Protein AF-0000000068846107 (afdb_homodimer)

pLDDT: mean 97.0, std 2.86, range [81.94, 98.94]

Organism: Emiliania huxleyi (strain CCMP1516) (NCBI:txid280463)

Sequence (360 aa):
PLFWLDLEMTGLDSRRDVILEAAMLASDSQLLRTVDGPEIVIHHADPVLAGMNEWSRQQHDRSGLTERSRLSTTSLAAAEAALLAFVETHCPGDAKAVLAGACVYKDLEFVEVHMPRLRARLSHRVVDVSTVRHLAHAWYPGAARKARAALSAHAYTHRALDDVRHSIAELRYWREHCFRPLFWLDLEMTGLDSRRDVILEAAMLASDSQLLRTVDGPEIVIHHADPVLAGMNEWSRQQHDRSGLTERSRLSTTSLAAAEAALLAFVETHCPGDAKAVLAGACVYKDLEFVEVHMPRLRARLSHRVVDVSTVRHLAHAWYPGAARKARAALSAHAYTHRALDDVRHSIAELRYWREHCFR

Structure (mmCIF, N/CA/C/O backbone):
data_AF-0000000068846107-model_v1
#
loop_
_entity.id
_entity.type
_entity.pdbx_description
1 polymer 'Exonuclease domain-containing protein'
#
loop_
_atom_site.group_PDB
_atom_site.id
_atom_site.type_symbol
_atom_site.label_atom_id
_atom_site.label_alt_id
_atom_site.label_comp_id
_atom_site.label_asym_id
_atom_site.label_entity_id
_atom_site.label_seq_id
_atom_site.pdbx_PDB_ins_code
_atom_site.Cartn_x
_atom_site.Cartn_y
_atom_site.Cartn_z
_atom_site.occupancy
_atom_site.B_iso_or_equiv
_atom_site.auth_seq_id
_atom_site.auth_comp_id
_atom_site.auth_asym_id
_atom_site.auth_atom_id
_atom_site.pdbx_PDB_model_num
ATOM 1 N N . PRO A 1 1 ? 9.086 -15.148 5.484 1 95.25 1 PRO A N 1
ATOM 2 C CA . PRO A 1 1 ? 8.805 -15.219 4.047 1 95.25 1 PRO A CA 1
ATOM 3 C C . PRO A 1 1 ? 7.824 -14.148 3.584 1 95.25 1 PRO A C 1
ATOM 5 O O . PRO A 1 1 ? 7.105 -13.57 4.402 1 95.25 1 PRO A O 1
ATOM 8 N N . LEU A 1 2 ? 7.934 -13.758 2.314 1 98.56 2 LEU A N 1
ATOM 9 C CA . LEU A 1 2 ? 6.922 -12.938 1.651 1 98.56 2 LEU A CA 1
ATOM 10 C C . LEU A 1 2 ? 5.926 -13.812 0.896 1 98.56 2 LEU A C 1
ATOM 12 O O . LEU A 1 2 ? 6.309 -14.805 0.272 1 98.56 2 LEU A O 1
ATOM 16 N N . PHE A 1 3 ? 4.695 -13.484 1.023 1 98.88 3 PHE A N 1
ATOM 17 C CA . PHE A 1 3 ? 3.648 -14.148 0.26 1 98.88 3 PHE A CA 1
ATOM 18 C C . PHE A 1 3 ? 3.137 -13.258 -0.862 1 98.88 3 PHE A C 1
ATOM 20 O O . PHE A 1 3 ? 2.477 -12.25 -0.606 1 98.88 3 PHE A O 1
ATOM 27 N N . TRP A 1 4 ? 3.492 -13.617 -2.113 1 98.94 4 TRP A N 1
ATOM 28 C CA . TRP A 1 4 ? 3.164 -12.836 -3.301 1 98.94 4 TRP A CA 1
ATOM 29 C C . TRP A 1 4 ? 1.77 -13.188 -3.814 1 98.94 4 TRP A C 1
ATOM 31 O O . TRP A 1 4 ? 1.466 -14.359 -4.055 1 98.94 4 TRP A O 1
ATOM 41 N N . LEU A 1 5 ? 0.924 -12.156 -3.912 1 98.88 5 LEU A N 1
ATOM 42 C CA . LEU A 1 5 ? -0.46 -12.383 -4.312 1 98.88 5 LEU A CA 1
ATOM 43 C C . LEU A 1 5 ? -0.847 -11.477 -5.473 1 98.88 5 LEU A C 1
ATOM 45 O O . LEU A 1 5 ? -0.463 -10.305 -5.5 1 98.88 5 LEU A O 1
ATOM 49 N N . ASP A 1 6 ? -1.541 -11.938 -6.402 1 98.81 6 ASP A N 1
ATOM 50 C CA . ASP A 1 6 ? -2.262 -11.172 -7.41 1 98.81 6 ASP A CA 1
ATOM 51 C C . ASP A 1 6 ? -3.68 -11.703 -7.602 1 98.81 6 ASP A C 1
ATOM 53 O O . ASP A 1 6 ? -3.891 -12.922 -7.637 1 98.81 6 ASP A O 1
ATOM 57 N N . LEU A 1 7 ? -4.617 -10.828 -7.652 1 98.81 7 LEU A N 1
ATOM 58 C CA . LEU A 1 7 ? -6.008 -11.148 -7.953 1 98.81 7 LEU A CA 1
ATOM 59 C C . LEU A 1 7 ? -6.457 -10.469 -9.242 1 98.81 7 LEU A C 1
ATOM 61 O O . LEU A 1 7 ? -6.059 -9.336 -9.523 1 98.81 7 LEU A O 1
ATOM 65 N N . GLU A 1 8 ? -7.188 -11.133 -10.008 1 98.56 8 GLU A N 1
ATOM 66 C CA . GLU A 1 8 ? -7.988 -10.531 -11.07 1 98.56 8 GLU A CA 1
ATOM 67 C C . GLU A 1 8 ? -9.461 -10.438 -10.664 1 98.56 8 GLU A C 1
ATOM 69 O O . GLU A 1 8 ? -10.008 -11.375 -10.094 1 98.56 8 GLU A O 1
ATOM 74 N N . MET A 1 9 ? -10.125 -9.344 -10.961 1 98.38 9 MET A N 1
ATOM 75 C CA . MET A 1 9 ? -11.477 -9.078 -10.477 1 98.38 9 MET A CA 1
ATOM 76 C C . MET A 1 9 ? -12.375 -8.602 -11.609 1 98.38 9 MET A C 1
ATOM 78 O O . MET A 1 9 ? -11.898 -8.305 -12.703 1 98.38 9 MET A O 1
ATOM 82 N N . THR A 1 10 ? -13.664 -8.531 -11.359 1 98.25 10 THR A N 1
ATOM 83 C CA . THR A 1 10 ? -14.633 -8.047 -12.336 1 98.25 10 THR A CA 1
ATOM 84 C C . THR A 1 10 ? -14.648 -6.52 -12.367 1 98.25 10 THR A C 1
ATOM 86 O O . THR A 1 10 ? -15.305 -5.918 -13.219 1 98.25 10 THR A O 1
ATOM 89 N N . GLY A 1 11 ? -13.977 -5.883 -11.484 1 96.5 11 GLY A N 1
ATOM 90 C CA . GLY A 1 11 ? -13.844 -4.449 -11.273 1 96.5 11 GLY A CA 1
ATOM 91 C C . GLY A 1 11 ? -13.016 -4.102 -10.047 1 96.5 11 GLY A C 1
ATOM 92 O O . GLY A 1 11 ? -12.398 -4.977 -9.438 1 96.5 11 GLY A O 1
ATOM 93 N N . LEU A 1 12 ? -13.062 -2.896 -9.586 1 93.88 12 LEU A N 1
ATOM 94 C CA . LEU A 1 12 ? -12.125 -2.467 -8.555 1 93.88 12 LEU A CA 1
ATOM 95 C C . LEU A 1 12 ? -12.859 -2.148 -7.258 1 93.88 12 LEU A C 1
ATOM 97 O O . LEU A 1 12 ? -12.227 -1.818 -6.25 1 93.88 12 LEU A O 1
ATOM 101 N N . ASP A 1 13 ? -14.156 -2.25 -7.254 1 93.62 13 ASP A N 1
ATOM 102 C CA . ASP A 1 13 ? -14.938 -2.045 -6.039 1 93.62 13 ASP A CA 1
ATOM 103 C C . ASP A 1 13 ? -15.141 -3.357 -5.285 1 93.62 13 ASP A C 1
ATOM 105 O O . ASP A 1 13 ? -15.969 -4.18 -5.668 1 93.62 13 ASP A O 1
ATOM 109 N N . SER A 1 14 ? -14.461 -3.488 -4.102 1 94.69 14 SER A N 1
ATOM 110 C CA . SER A 1 14 ? -14.414 -4.766 -3.395 1 94.69 14 SER A CA 1
ATOM 111 C C . SER A 1 14 ? -15.773 -5.113 -2.787 1 94.69 14 SER A C 1
ATOM 113 O O . SER A 1 14 ? -16 -6.254 -2.383 1 94.69 14 SER A O 1
ATOM 115 N N . ARG A 1 15 ? -16.703 -4.18 -2.742 1 92.19 15 ARG A N 1
ATOM 116 C CA . ARG A 1 15 ? -18.016 -4.461 -2.162 1 92.19 15 ARG A CA 1
ATOM 117 C C . ARG A 1 15 ? -19.016 -4.848 -3.242 1 92.19 15 ARG A C 1
ATOM 119 O O . ARG A 1 15 ? -20.094 -5.375 -2.939 1 92.19 15 ARG A O 1
ATOM 126 N N . ARG A 1 16 ? -18.672 -4.605 -4.5 1 94.31 16 ARG A N 1
ATOM 127 C CA . ARG A 1 16 ? -19.578 -4.887 -5.609 1 94.31 16 ARG A CA 1
ATOM 128 C C . ARG A 1 16 ? -18.984 -5.93 -6.551 1 94.31 16 ARG A C 1
ATOM 130 O O . ARG A 1 16 ? -19.703 -6.781 -7.078 1 94.31 16 ARG A O 1
ATOM 137 N N . ASP A 1 17 ? -17.703 -5.84 -6.742 1 97.81 17 ASP A N 1
ATOM 138 C CA . ASP A 1 17 ? -17.016 -6.711 -7.691 1 97.81 17 ASP A CA 1
ATOM 139 C C . ASP A 1 17 ? -16.484 -7.969 -7.004 1 97.81 17 ASP A C 1
ATOM 141 O O . ASP A 1 17 ? -16.422 -8.031 -5.773 1 97.81 17 ASP A O 1
ATOM 145 N N . VAL A 1 18 ? -16.188 -8.93 -7.848 1 98.31 18 VAL A N 1
ATOM 146 C CA . VAL A 1 18 ? -15.82 -10.234 -7.293 1 98.31 18 VAL A CA 1
ATOM 147 C C . VAL A 1 18 ? -14.461 -10.656 -7.832 1 98.31 18 VAL A C 1
ATOM 149 O O . VAL A 1 18 ? -13.984 -10.117 -8.836 1 98.31 18 VAL A O 1
ATOM 152 N N . ILE A 1 19 ? -13.797 -11.602 -7.07 1 98.75 19 ILE A N 1
ATOM 153 C CA . ILE A 1 19 ? -12.5 -12.156 -7.457 1 98.75 19 ILE A CA 1
ATOM 154 C C . ILE A 1 19 ? -12.703 -13.242 -8.508 1 98.75 19 ILE A C 1
ATOM 156 O O . ILE A 1 19 ? -13.492 -14.172 -8.305 1 98.75 19 ILE A O 1
ATOM 160 N N . LEU A 1 20 ? -12 -13.164 -9.648 1 98.81 20 LEU A N 1
ATOM 161 C CA . LEU A 1 20 ? -12.078 -14.148 -10.727 1 98.81 20 LEU A CA 1
ATOM 162 C C . LEU A 1 20 ? -10.93 -15.141 -10.641 1 98.81 20 LEU A C 1
ATOM 164 O O . LEU A 1 20 ? -11.086 -16.312 -11 1 98.81 20 LEU A O 1
ATOM 168 N N . GLU A 1 21 ? -9.797 -14.68 -10.266 1 98.88 21 GLU A N 1
ATOM 169 C CA . GLU A 1 21 ? -8.562 -15.461 -10.289 1 98.88 21 GLU A CA 1
ATOM 170 C C . GLU A 1 21 ? -7.625 -15.047 -9.156 1 98.88 21 GLU A C 1
ATOM 172 O O . GLU A 1 21 ? -7.562 -13.867 -8.797 1 98.88 21 GLU A O 1
ATOM 177 N N . ALA A 1 22 ? -6.949 -16 -8.57 1 98.88 22 ALA A N 1
ATOM 178 C CA . ALA A 1 22 ? -5.945 -15.758 -7.535 1 98.88 22 ALA A CA 1
ATOM 179 C C . ALA A 1 22 ? -4.703 -16.609 -7.762 1 98.88 22 ALA A C 1
ATOM 181 O O . ALA A 1 22 ? -4.805 -17.781 -8.156 1 98.88 22 ALA A O 1
ATOM 182 N N . ALA A 1 23 ? -3.604 -16.047 -7.609 1 98.88 23 ALA A N 1
ATOM 183 C CA . ALA A 1 23 ? -2.344 -16.797 -7.598 1 98.88 23 ALA A CA 1
ATOM 184 C C . ALA A 1 23 ? -1.455 -16.344 -6.441 1 98.88 23 ALA A C 1
ATOM 186 O O . ALA A 1 23 ? -1.399 -15.148 -6.117 1 98.88 23 ALA A O 1
ATOM 187 N N . MET A 1 24 ? -0.772 -17.281 -5.84 1 98.81 24 MET A N 1
ATOM 188 C CA . MET A 1 24 ? 0.117 -16.984 -4.727 1 98.81 24 MET A CA 1
ATOM 189 C C . MET A 1 24 ? 1.41 -17.781 -4.82 1 98.81 24 MET A C 1
ATOM 191 O O . MET A 1 24 ? 1.387 -18.953 -5.176 1 98.81 24 MET A O 1
ATOM 195 N N . LEU A 1 25 ? 2.496 -17.172 -4.582 1 98.69 25 LEU A N 1
ATOM 196 C CA . LEU A 1 25 ? 3.809 -17.766 -4.348 1 98.69 25 LEU A CA 1
ATOM 197 C C . LEU A 1 25 ? 4.406 -17.266 -3.039 1 98.69 25 LEU A C 1
ATOM 199 O O . LEU A 1 25 ? 3.934 -16.266 -2.477 1 98.69 25 LEU A O 1
ATOM 203 N N . ALA A 1 26 ? 5.324 -18 -2.508 1 98.69 26 ALA A N 1
ATOM 204 C CA . ALA A 1 26 ? 6.098 -17.516 -1.371 1 98.69 26 ALA A CA 1
ATOM 205 C C . ALA A 1 26 ? 7.578 -17.391 -1.728 1 98.69 26 ALA A C 1
ATOM 207 O O . ALA A 1 26 ? 8.07 -18.094 -2.605 1 98.69 26 ALA A O 1
ATOM 208 N N . SER A 1 27 ? 8.227 -16.453 -1.176 1 98.62 27 SER A N 1
ATOM 209 C CA . SER A 1 27 ? 9.672 -16.328 -1.298 1 98.62 27 SER A CA 1
ATOM 210 C C . SER A 1 27 ? 10.32 -16.062 0.055 1 98.62 27 SER A C 1
ATOM 212 O O . SER A 1 27 ? 9.648 -15.656 1.003 1 98.62 27 SER A O 1
ATOM 214 N N . ASP A 1 28 ? 11.617 -16.375 0.104 1 97.75 28 ASP A N 1
ATOM 215 C CA . ASP A 1 28 ? 12.352 -15.867 1.258 1 97.75 28 ASP A CA 1
ATOM 216 C C . ASP A 1 28 ? 12.547 -14.359 1.151 1 97.75 28 ASP A C 1
ATOM 218 O O . ASP A 1 28 ? 12.266 -13.758 0.111 1 97.75 28 ASP A O 1
ATOM 222 N N . SER A 1 29 ? 13.023 -13.742 2.215 1 95.75 29 SER A N 1
ATOM 223 C CA . SER A 1 29 ? 13.133 -12.289 2.279 1 95.75 29 SER A CA 1
ATOM 224 C C . SER A 1 29 ? 14.227 -11.766 1.351 1 95.75 29 SER A C 1
ATOM 226 O O . SER A 1 29 ? 14.234 -10.586 0.995 1 95.75 29 SER A O 1
ATOM 228 N N . GLN A 1 30 ? 15.117 -12.688 0.939 1 96.69 30 GLN A N 1
ATOM 229 C CA . GLN A 1 30 ? 16.219 -12.297 0.057 1 96.69 30 GLN A CA 1
ATOM 230 C C . GLN A 1 30 ? 15.828 -12.484 -1.409 1 96.69 30 GLN A C 1
ATOM 232 O O . GLN A 1 30 ? 16.594 -12.109 -2.307 1 96.69 30 GLN A O 1
ATOM 237 N N . LEU A 1 31 ? 14.688 -13.039 -1.687 1 98.06 31 LEU A N 1
ATOM 238 C CA . LEU A 1 31 ? 14.133 -13.266 -3.016 1 98.06 31 LEU A CA 1
ATOM 239 C C . LEU A 1 31 ? 14.961 -14.281 -3.791 1 98.06 31 LEU A C 1
ATOM 241 O O . LEU A 1 31 ? 15.008 -14.242 -5.023 1 98.06 31 LEU A O 1
ATOM 245 N N . LEU A 1 32 ? 15.617 -15.133 -3.115 1 96.88 32 LEU A N 1
ATOM 246 C CA . LEU A 1 32 ? 16.516 -16.094 -3.762 1 96.88 32 LEU A CA 1
ATOM 247 C C . LEU A 1 32 ? 15.781 -17.391 -4.062 1 96.88 32 LEU A C 1
ATOM 249 O O . LEU A 1 32 ? 16.109 -18.078 -5.035 1 96.88 32 LEU A O 1
ATOM 253 N N . ARG A 1 33 ? 14.891 -17.75 -3.207 1 97.56 33 ARG A N 1
ATOM 254 C CA . ARG A 1 33 ? 14.109 -18.969 -3.365 1 97.56 33 ARG A CA 1
ATOM 255 C C . ARG A 1 33 ? 12.617 -18.672 -3.398 1 97.56 33 ARG A C 1
ATOM 257 O O . ARG A 1 33 ? 12.133 -17.812 -2.646 1 97.56 33 ARG A O 1
ATOM 264 N N . THR A 1 34 ? 11.938 -19.359 -4.258 1 98.12 34 THR A N 1
ATOM 265 C CA . THR A 1 34 ? 10.492 -19.234 -4.332 1 98.12 34 THR A CA 1
ATOM 266 C C . THR A 1 34 ? 9.828 -20.609 -4.219 1 98.12 34 THR A C 1
ATOM 268 O O . THR A 1 34 ? 10.453 -21.625 -4.516 1 98.12 34 THR A O 1
ATOM 271 N N . VAL A 1 35 ? 8.695 -20.609 -3.684 1 98.31 35 VAL A N 1
ATOM 272 C CA . VAL A 1 35 ? 7.84 -21.797 -3.639 1 98.31 35 VAL A CA 1
ATOM 273 C C . VAL A 1 35 ? 6.52 -21.5 -4.352 1 98.31 35 VAL A C 1
ATOM 275 O O . VAL A 1 35 ? 5.844 -20.516 -4.039 1 98.31 35 VAL A O 1
ATOM 278 N N . ASP A 1 36 ? 6.219 -22.359 -5.316 1 98 36 ASP A N 1
ATOM 279 C CA . ASP A 1 36 ? 4.961 -22.188 -6.039 1 98 36 ASP A CA 1
ATOM 280 C C . ASP A 1 36 ? 3.768 -22.516 -5.145 1 98 36 ASP A C 1
ATOM 282 O O . ASP A 1 36 ? 3.82 -23.453 -4.34 1 98 36 ASP A O 1
ATOM 286 N N . GLY A 1 37 ? 2.803 -21.703 -5.238 1 98.38 37 GLY A N 1
ATOM 287 C CA . GLY A 1 37 ? 1.547 -21.922 -4.539 1 98.38 37 GLY A CA 1
ATOM 288 C C . GLY A 1 37 ? 0.365 -22.094 -5.477 1 98.38 37 GLY A C 1
ATOM 289 O O . GLY A 1 37 ? 0.528 -22.516 -6.621 1 98.38 37 GLY A O 1
ATOM 290 N N . PRO A 1 38 ? -0.826 -21.859 -4.969 1 98.69 38 PRO A N 1
ATOM 291 C CA . PRO A 1 38 ? -2.027 -22.109 -5.766 1 98.69 38 PRO A CA 1
ATOM 292 C C . PRO A 1 38 ? -2.205 -21.109 -6.898 1 98.69 38 PRO A C 1
ATOM 294 O O . PRO A 1 38 ? -1.885 -19.922 -6.738 1 98.69 38 PRO A O 1
ATOM 297 N N . GLU A 1 39 ? -2.627 -21.516 -7.992 1 98.5 39 GLU A N 1
ATOM 298 C CA . GLU A 1 39 ? -3.217 -20.766 -9.102 1 98.5 39 GLU A CA 1
ATOM 299 C C . GLU A 1 39 ? -4.672 -21.172 -9.32 1 98.5 39 GLU A C 1
ATOM 301 O O . GLU A 1 39 ? -4.953 -22.297 -9.727 1 98.5 39 GLU A O 1
ATOM 306 N N . ILE A 1 40 ? -5.566 -20.25 -9.07 1 98.81 40 ILE A N 1
ATOM 307 C CA . ILE A 1 40 ? -6.965 -20.656 -8.945 1 98.81 40 ILE A CA 1
ATOM 308 C C . ILE A 1 40 ? -7.84 -19.75 -9.812 1 98.81 40 ILE A C 1
ATOM 310 O O . ILE A 1 40 ? -7.715 -18.516 -9.758 1 98.81 40 ILE A O 1
ATOM 314 N N . VAL A 1 41 ? -8.656 -20.297 -10.602 1 98.81 41 VAL A N 1
ATOM 315 C CA . VAL A 1 41 ? -9.734 -19.578 -11.266 1 98.81 41 VAL A CA 1
ATOM 316 C C . VAL A 1 41 ? -11.062 -19.906 -10.586 1 98.81 41 VAL A C 1
ATOM 318 O O . VAL A 1 41 ? -11.414 -21.078 -10.422 1 98.81 41 VAL A O 1
ATOM 321 N N . ILE A 1 42 ? -11.766 -18.938 -10.172 1 98.88 42 ILE A N 1
ATOM 322 C CA . ILE A 1 42 ? -12.992 -19.094 -9.406 1 98.88 42 ILE A CA 1
ATOM 323 C C . ILE A 1 42 ? -14.195 -19.078 -10.344 1 98.88 42 ILE A C 1
ATOM 325 O O . ILE A 1 42 ? -14.25 -18.281 -11.273 1 98.88 42 ILE A O 1
ATOM 329 N N . HIS A 1 43 ? -15.172 -19.906 -10.094 1 98.81 43 HIS A N 1
ATOM 330 C CA . HIS A 1 43 ? -16.391 -19.984 -10.898 1 98.81 43 HIS A CA 1
ATOM 331 C C . HIS A 1 43 ? -17.312 -18.812 -10.602 1 98.81 43 HIS A C 1
ATOM 333 O O . HIS A 1 43 ? -17.547 -18.484 -9.438 1 98.81 43 HIS A O 1
ATOM 339 N N . HIS A 1 44 ? -17.859 -18.234 -11.648 1 98.56 44 HIS A N 1
ATOM 340 C CA . HIS A 1 44 ? -18.969 -17.281 -11.539 1 98.56 44 HIS A CA 1
ATOM 341 C C . HIS A 1 44 ? -19.984 -17.5 -12.648 1 98.56 44 HIS A C 1
ATOM 343 O O . HIS A 1 44 ? -19.625 -17.797 -13.789 1 98.56 44 HIS A O 1
ATOM 349 N N . ALA A 1 45 ? -21.25 -17.344 -12.352 1 97.88 45 ALA A N 1
ATOM 350 C CA . ALA A 1 45 ? -22.344 -17.5 -13.312 1 97.88 45 ALA A CA 1
ATOM 351 C C . ALA A 1 45 ? -22.359 -16.344 -14.312 1 97.88 45 ALA A C 1
ATOM 353 O O . ALA A 1 45 ? -21.766 -15.289 -14.055 1 97.88 45 ALA A O 1
ATOM 354 N N . ASP A 1 46 ? -23.062 -16.469 -15.344 1 97.06 46 ASP A N 1
ATOM 355 C CA . ASP A 1 46 ? -23.078 -15.539 -16.469 1 97.06 46 ASP A CA 1
ATOM 356 C C . ASP A 1 46 ? -23.531 -14.148 -16.031 1 97.06 46 ASP A C 1
ATOM 358 O O . ASP A 1 46 ? -22.969 -13.141 -16.484 1 97.06 46 ASP A O 1
ATOM 362 N N . PRO A 1 47 ? -24.5 -14.039 -15.172 1 97.25 47 PRO A N 1
ATOM 363 C CA . PRO A 1 47 ? -24.922 -12.688 -14.781 1 97.25 47 PRO A CA 1
ATOM 364 C C . PRO A 1 47 ? -23.812 -11.898 -14.094 1 97.25 47 PRO A C 1
ATOM 366 O O . PRO A 1 47 ? -23.703 -10.688 -14.281 1 97.25 47 PRO A O 1
ATOM 369 N N . VAL A 1 48 ? -22.984 -12.594 -13.328 1 97.19 48 VAL A N 1
ATOM 370 C CA . VAL A 1 48 ? -21.859 -11.953 -12.672 1 97.19 48 VAL A CA 1
ATOM 371 C C . VAL A 1 48 ? -20.812 -11.539 -13.703 1 97.19 48 VAL A C 1
ATOM 373 O O . VAL A 1 48 ? -20.344 -10.406 -13.695 1 97.19 48 VAL A O 1
ATOM 376 N N . LEU A 1 49 ? -20.531 -12.414 -14.641 1 97.81 49 LEU A N 1
ATOM 377 C CA . LEU A 1 49 ? -19.516 -12.188 -15.656 1 97.81 49 LEU A CA 1
ATOM 378 C C . LEU A 1 49 ? -19.938 -11.078 -16.609 1 97.81 49 LEU A C 1
ATOM 380 O O . LEU A 1 49 ? -19.109 -10.297 -17.078 1 97.81 49 LEU A O 1
ATOM 384 N N . ALA A 1 50 ? -21.203 -10.953 -16.828 1 95.62 50 ALA A N 1
ATOM 385 C CA . ALA A 1 50 ? -21.734 -9.93 -17.719 1 95.62 50 ALA A CA 1
ATOM 386 C C . ALA A 1 50 ? -21.703 -8.555 -17.062 1 95.62 50 ALA A C 1
ATOM 388 O O . ALA A 1 50 ? -21.797 -7.531 -17.75 1 95.62 50 ALA A O 1
ATOM 389 N N . GLY A 1 51 ? -21.578 -8.555 -15.734 1 95.38 51 GLY A N 1
ATOM 390 C CA . GLY A 1 51 ? -21.625 -7.309 -14.984 1 95.38 51 GLY A CA 1
ATOM 391 C C . GLY A 1 51 ? -20.25 -6.664 -14.828 1 95.38 51 GLY A C 1
ATOM 392 O O . GLY A 1 51 ? -20.125 -5.645 -14.156 1 95.38 51 GLY A O 1
ATOM 393 N N . MET A 1 52 ? -19.25 -7.176 -15.453 1 95.69 52 MET A N 1
ATOM 394 C CA . MET A 1 52 ? -17.906 -6.613 -15.375 1 95.69 52 MET A CA 1
ATOM 395 C C . MET A 1 52 ? -17.875 -5.207 -15.969 1 95.69 52 MET A C 1
ATOM 397 O O . MET A 1 52 ? -18.578 -4.914 -16.922 1 95.69 52 MET A O 1
ATOM 401 N N . ASN A 1 53 ? -17.016 -4.402 -15.336 1 95.69 53 ASN A N 1
ATOM 402 C CA . ASN A 1 53 ? -16.797 -3.119 -15.992 1 95.69 53 ASN A CA 1
ATOM 403 C C . ASN A 1 53 ? -16.094 -3.289 -17.328 1 95.69 53 ASN A C 1
ATOM 405 O O . ASN A 1 53 ? -15.586 -4.367 -17.641 1 95.69 53 ASN A O 1
ATOM 409 N N . GLU A 1 54 ? -16.016 -2.297 -18.141 1 95.06 54 GLU A N 1
ATOM 410 C CA . GLU A 1 54 ? -15.578 -2.385 -19.531 1 95.06 54 GLU A CA 1
ATOM 411 C C . GLU A 1 54 ? -14.102 -2.773 -19.609 1 95.06 54 GLU A C 1
ATOM 413 O O . GLU A 1 54 ? -13.727 -3.631 -20.422 1 95.06 54 GLU A O 1
ATOM 418 N N . TRP A 1 55 ? -13.32 -2.186 -18.812 1 93.75 55 TRP A N 1
ATOM 419 C CA . TRP A 1 55 ? -11.891 -2.467 -18.844 1 93.75 55 TRP A CA 1
ATOM 420 C C . TRP A 1 55 ? -11.617 -3.932 -18.516 1 93.75 55 TRP A C 1
ATOM 422 O O . TRP A 1 55 ? -10.898 -4.613 -19.25 1 93.75 55 TRP A O 1
ATOM 432 N N . SER A 1 56 ? -12.258 -4.387 -17.422 1 95.56 56 SER A N 1
ATOM 433 C CA . SER A 1 56 ? -12.07 -5.777 -17.016 1 95.56 56 SER A CA 1
ATOM 434 C C . SER A 1 56 ? -12.578 -6.742 -18.078 1 95.56 56 SER A C 1
ATOM 436 O O . SER A 1 56 ? -11.945 -7.762 -18.359 1 95.56 56 SER A O 1
ATOM 438 N N . ARG A 1 57 ? -13.68 -6.445 -18.688 1 95.88 57 ARG A N 1
ATOM 439 C CA . ARG A 1 57 ? -14.258 -7.297 -19.719 1 95.88 57 ARG A CA 1
ATOM 440 C C . ARG A 1 57 ? -13.305 -7.465 -20.906 1 95.88 57 ARG A C 1
ATOM 442 O O . ARG A 1 57 ? -13.055 -8.586 -21.359 1 95.88 57 ARG A O 1
ATOM 449 N N . GLN A 1 58 ? -12.75 -6.387 -21.297 1 95.62 58 GLN A N 1
ATOM 450 C CA . GLN A 1 58 ? -11.82 -6.43 -22.422 1 95.62 58 GLN A CA 1
ATOM 451 C C . GLN A 1 58 ? -10.57 -7.238 -22.078 1 95.62 58 GLN A C 1
ATOM 453 O O . GLN A 1 58 ? -10.141 -8.086 -22.859 1 95.62 58 GLN A O 1
ATOM 458 N N . GLN A 1 59 ? -10.062 -6.98 -20.906 1 94.62 59 GLN A N 1
ATOM 459 C CA . GLN A 1 59 ? -8.836 -7.656 -20.469 1 94.62 59 GLN A CA 1
ATOM 460 C C . GLN A 1 59 ? -9.07 -9.156 -20.297 1 94.62 59 GLN A C 1
ATOM 462 O O . GLN A 1 59 ? -8.266 -9.969 -20.766 1 94.62 59 GLN A O 1
ATOM 467 N N . HIS A 1 60 ? -10.188 -9.531 -19.656 1 96.69 60 HIS A N 1
ATOM 468 C CA . HIS A 1 60 ? -10.422 -10.93 -19.312 1 96.69 60 HIS A CA 1
ATOM 469 C C . HIS A 1 60 ? -10.922 -11.719 -20.516 1 96.69 60 HIS A C 1
ATOM 471 O O . HIS A 1 60 ? -10.68 -12.93 -20.609 1 96.69 60 HIS A O 1
ATOM 477 N N . ASP A 1 61 ? -11.562 -11.039 -21.453 1 95.06 61 ASP A N 1
ATOM 478 C CA . ASP A 1 61 ? -11.891 -11.695 -22.703 1 95.06 61 ASP A CA 1
ATOM 479 C C . ASP A 1 61 ? -10.633 -12.008 -23.516 1 95.06 61 ASP A C 1
ATOM 481 O O . ASP A 1 61 ? -10.484 -13.117 -24.031 1 95.06 61 ASP A O 1
ATOM 485 N N . ARG A 1 62 ? -9.789 -11.07 -23.562 1 94.69 62 ARG A N 1
ATOM 486 C CA . ARG A 1 62 ? -8.539 -11.227 -24.312 1 94.69 62 ARG A CA 1
ATOM 487 C C . ARG A 1 62 ? -7.68 -12.336 -23.719 1 94.69 62 ARG A C 1
ATOM 489 O O . ARG A 1 62 ? -7.09 -13.125 -24.453 1 94.69 62 ARG A O 1
ATOM 496 N N . SER A 1 63 ? -7.598 -12.469 -22.406 1 94.69 63 SER A N 1
ATOM 497 C CA . SER A 1 63 ? -6.742 -13.438 -21.734 1 94.69 63 SER A CA 1
ATOM 498 C C . SER A 1 63 ? -7.414 -14.805 -21.656 1 94.69 63 SER A C 1
ATOM 500 O O . SER A 1 63 ? -6.766 -15.805 -21.344 1 94.69 63 SER A O 1
ATOM 502 N N . GLY A 1 64 ? -8.781 -14.82 -21.938 1 97.12 64 GLY A N 1
ATOM 503 C CA . GLY A 1 64 ? -9.547 -16.047 -21.828 1 97.12 64 GLY A CA 1
ATOM 504 C C . GLY A 1 64 ? -10.031 -16.328 -20.422 1 97.12 64 GLY A C 1
ATOM 505 O O . GLY A 1 64 ? -10.633 -17.375 -20.156 1 97.12 64 GLY A O 1
ATOM 506 N N . LEU A 1 65 ? -9.828 -15.406 -19.516 1 98.06 65 LEU A N 1
ATOM 507 C CA . LEU A 1 65 ? -10.156 -15.609 -18.109 1 98.06 65 LEU A CA 1
ATOM 508 C C . LEU A 1 65 ? -11.672 -15.688 -17.906 1 98.06 65 LEU A C 1
ATOM 510 O O . LEU A 1 65 ? -12.156 -16.438 -17.062 1 98.06 65 LEU A O 1
ATOM 514 N N . THR A 1 66 ? -12.461 -14.906 -18.703 1 98 66 THR A N 1
ATOM 515 C CA . THR A 1 66 ? -13.914 -14.938 -18.594 1 98 66 THR A CA 1
ATOM 516 C C . THR A 1 66 ? -14.445 -16.359 -18.844 1 98 66 THR A C 1
ATOM 518 O O . THR A 1 66 ? -15.211 -16.875 -18.031 1 98 66 THR A O 1
ATOM 521 N N . GLU A 1 67 ? -13.977 -16.984 -19.906 1 98.25 67 GLU A N 1
ATOM 522 C CA . GLU A 1 67 ? -14.422 -18.328 -20.219 1 98.25 67 GLU A CA 1
ATOM 523 C C . GLU A 1 67 ? -13.922 -19.344 -19.188 1 98.25 67 GLU A C 1
ATOM 525 O O . GLU A 1 67 ? -14.641 -20.266 -18.812 1 98.25 67 GLU A O 1
ATOM 530 N N . ARG A 1 68 ? -12.68 -19.141 -18.719 1 98.44 68 ARG A N 1
ATOM 531 C CA . ARG A 1 68 ? -12.133 -20.031 -17.703 1 98.44 68 ARG A CA 1
ATOM 532 C C . ARG A 1 68 ? -12.961 -19.969 -16.422 1 98.44 68 ARG A C 1
ATOM 534 O O . ARG A 1 68 ? -13.18 -21 -15.766 1 98.44 68 ARG A O 1
ATOM 541 N N . SER A 1 69 ? -13.367 -18.766 -16.047 1 98.56 69 SER A N 1
ATOM 542 C CA . SER A 1 69 ? -14.188 -18.609 -14.859 1 98.56 69 SER A CA 1
ATOM 543 C C . SER A 1 69 ? -15.547 -19.266 -15.031 1 98.56 69 SER A C 1
ATOM 545 O O . SER A 1 69 ? -16.062 -19.922 -14.117 1 98.56 69 SER A O 1
ATOM 547 N N . ARG A 1 70 ? -16.125 -19.125 -16.25 1 98.12 70 ARG A N 1
ATOM 548 C CA . ARG A 1 70 ? -17.406 -19.75 -16.562 1 98.12 70 ARG A CA 1
ATOM 549 C C . ARG A 1 70 ? -17.344 -21.266 -16.422 1 98.12 70 ARG A C 1
ATOM 551 O O . ARG A 1 70 ? -18.25 -21.875 -15.875 1 98.12 70 ARG A O 1
ATOM 558 N N . LEU A 1 71 ? -16.25 -21.812 -16.766 1 98.38 71 LEU A N 1
ATOM 559 C CA . LEU A 1 71 ? -16.125 -23.266 -16.844 1 98.38 71 LEU A CA 1
ATOM 560 C C . LEU A 1 71 ? -15.555 -23.844 -15.547 1 98.38 71 LEU A C 1
ATOM 562 O O . LEU A 1 71 ? -15.625 -25.047 -15.32 1 98.38 71 LEU A O 1
ATOM 566 N N . SER A 1 72 ? -14.977 -23 -14.711 1 98.75 72 SER A N 1
ATOM 567 C CA . SER A 1 72 ? -14.375 -23.453 -13.469 1 98.75 72 SER A CA 1
ATOM 568 C C . SER A 1 72 ? -15.414 -24.125 -12.57 1 98.75 72 SER A C 1
ATOM 570 O O . SER A 1 72 ? -16.609 -23.875 -12.703 1 98.75 72 SER A O 1
ATOM 572 N N . THR A 1 73 ? -14.945 -25 -11.688 1 98.56 73 THR A N 1
ATOM 573 C CA . THR A 1 73 ? -15.805 -25.625 -10.695 1 98.56 73 THR A CA 1
ATOM 574 C C . THR A 1 73 ? -15.383 -25.219 -9.281 1 98.56 73 THR A C 1
ATOM 576 O O . THR A 1 73 ? -15.898 -25.766 -8.297 1 98.56 73 THR A O 1
ATOM 579 N N . THR A 1 74 ? -14.453 -24.328 -9.141 1 98.81 74 THR A N 1
ATOM 580 C CA . THR A 1 74 ? -13.906 -23.906 -7.855 1 98.81 74 THR A CA 1
ATOM 581 C C . THR A 1 74 ? -14.711 -22.75 -7.27 1 98.81 74 THR A C 1
ATOM 583 O O . THR A 1 74 ? -14.922 -21.75 -7.941 1 98.81 74 THR A O 1
ATOM 586 N N . SER A 1 75 ? -15.188 -22.938 -6.031 1 98.81 75 SER A N 1
ATOM 587 C CA . SER A 1 75 ? -15.906 -21.875 -5.336 1 98.81 75 SER A CA 1
ATOM 588 C C . SER A 1 75 ? -14.953 -20.891 -4.668 1 98.81 75 SER A C 1
ATOM 590 O O . SER A 1 75 ? -13.766 -21.188 -4.5 1 98.81 75 SER A O 1
ATOM 592 N N . LEU A 1 76 ? -15.484 -19.734 -4.332 1 98.75 76 LEU A N 1
ATOM 593 C CA . LEU A 1 76 ? -14.703 -18.75 -3.58 1 98.75 76 LEU A CA 1
ATOM 594 C C . LEU A 1 76 ? -14.203 -19.359 -2.271 1 98.75 76 LEU A C 1
ATOM 596 O O . LEU A 1 76 ? -13.047 -19.141 -1.89 1 98.75 76 LEU A O 1
ATOM 600 N N . ALA A 1 77 ? -15.047 -20.094 -1.606 1 98.75 77 ALA A N 1
ATOM 601 C CA . ALA A 1 77 ? -14.688 -20.734 -0.341 1 98.75 77 ALA A CA 1
ATOM 602 C C . ALA A 1 77 ? -13.523 -21.703 -0.527 1 98.75 77 ALA A C 1
ATOM 604 O O . ALA A 1 77 ? -12.617 -21.766 0.302 1 98.75 77 ALA A O 1
ATOM 605 N N . ALA A 1 78 ? -13.57 -22.469 -1.597 1 98.88 78 ALA A N 1
ATOM 606 C CA . ALA A 1 78 ? -12.492 -23.406 -1.891 1 98.88 78 ALA A CA 1
ATOM 607 C C . ALA A 1 78 ? -11.195 -22.672 -2.217 1 98.88 78 ALA A C 1
ATOM 609 O O . ALA A 1 78 ? -10.117 -23.109 -1.812 1 98.88 78 ALA A O 1
ATOM 610 N N . ALA A 1 79 ? -11.352 -21.609 -2.947 1 98.88 79 ALA A N 1
ATOM 611 C CA . ALA A 1 79 ? -10.188 -20.797 -3.271 1 98.88 79 ALA A CA 1
ATOM 612 C C . ALA A 1 79 ? -9.531 -20.25 -2.004 1 98.88 79 ALA A C 1
ATOM 614 O O . ALA A 1 79 ? -8.312 -20.359 -1.836 1 98.88 79 ALA A O 1
ATOM 615 N N . GLU A 1 80 ? -10.336 -19.688 -1.1 1 98.94 80 GLU A N 1
ATOM 616 C CA . GLU A 1 80 ? -9.812 -19.172 0.159 1 98.94 80 GLU A CA 1
ATOM 617 C C . GLU A 1 80 ? -9.109 -20.266 0.957 1 98.94 80 GLU A C 1
ATOM 619 O O . GLU A 1 80 ? -8.039 -20.031 1.525 1 98.94 80 GLU A O 1
ATOM 624 N N . ALA A 1 81 ? -9.727 -21.438 1.014 1 98.88 81 ALA A N 1
ATOM 625 C CA . ALA A 1 81 ? -9.164 -22.547 1.77 1 98.88 81 ALA A CA 1
ATOM 626 C C . ALA A 1 81 ? -7.789 -22.938 1.229 1 98.88 81 ALA A C 1
ATOM 628 O O . ALA A 1 81 ? -6.867 -23.219 2 1 98.88 81 ALA A O 1
ATOM 629 N N . ALA A 1 82 ? -7.664 -22.953 -0.061 1 98.88 82 ALA A N 1
ATOM 630 C CA . ALA A 1 82 ? -6.398 -23.328 -0.688 1 98.88 82 ALA A CA 1
ATOM 631 C C . ALA A 1 82 ? -5.316 -22.297 -0.386 1 98.88 82 ALA A C 1
ATOM 633 O O . ALA A 1 82 ? -4.184 -22.656 -0.053 1 98.88 82 ALA A O 1
ATOM 634 N N . LEU A 1 83 ? -5.645 -21.062 -0.513 1 98.88 83 LEU A N 1
ATOM 635 C CA . LEU A 1 83 ? -4.691 -20 -0.216 1 98.88 83 LEU A CA 1
ATOM 636 C C . LEU A 1 83 ? -4.293 -20.031 1.255 1 98.88 83 LEU A C 1
ATOM 638 O O . LEU A 1 83 ? -3.111 -19.891 1.583 1 98.88 83 LEU A O 1
A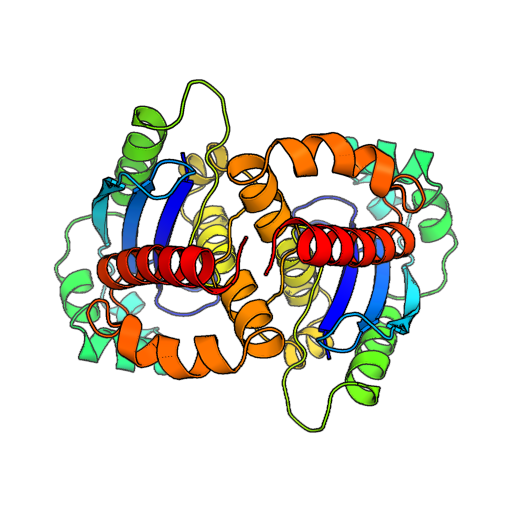TOM 642 N N . LEU A 1 84 ? -5.305 -20.203 2.104 1 98.69 84 LEU A N 1
ATOM 643 C CA . LEU A 1 84 ? -5.066 -20.25 3.543 1 98.69 84 LEU A CA 1
ATOM 644 C C . LEU A 1 84 ? -4.148 -21.406 3.904 1 98.69 84 LEU A C 1
ATOM 646 O O . LEU A 1 84 ? -3.225 -21.25 4.707 1 98.69 84 LEU A O 1
ATOM 650 N N . ALA A 1 85 ? -4.375 -22.547 3.305 1 98.75 85 ALA A N 1
ATOM 651 C CA . ALA A 1 85 ? -3.541 -23.719 3.557 1 98.75 85 ALA A CA 1
ATOM 652 C C . ALA A 1 85 ? -2.09 -23.469 3.164 1 98.75 85 ALA A C 1
ATOM 654 O O . ALA A 1 85 ? -1.165 -23.875 3.871 1 98.75 85 ALA A O 1
ATOM 655 N N . PHE A 1 86 ? -1.946 -22.812 2.037 1 98.81 86 PHE A N 1
ATOM 656 C CA . PHE A 1 86 ? -0.608 -22.484 1.57 1 98.81 86 PHE A CA 1
ATOM 657 C C . PHE A 1 86 ? 0.095 -21.562 2.568 1 98.81 86 PHE A C 1
ATOM 659 O O . PHE A 1 86 ? 1.254 -21.797 2.918 1 98.81 86 PHE A O 1
ATOM 666 N N . VAL A 1 87 ? -0.567 -20.516 3.076 1 98.69 87 VAL A N 1
ATOM 667 C CA . VAL A 1 87 ? -0.01 -19.578 4.051 1 98.69 87 VAL A CA 1
ATOM 668 C C . VAL A 1 87 ? 0.327 -20.328 5.34 1 98.69 87 VAL A C 1
ATOM 670 O O . VAL A 1 87 ? 1.411 -20.141 5.902 1 98.69 87 VAL A O 1
ATOM 673 N N . GLU A 1 88 ? -0.564 -21.188 5.797 1 97.75 88 GLU A N 1
ATOM 674 C CA . GLU A 1 88 ? -0.369 -21.906 7.051 1 97.75 88 GLU A CA 1
ATOM 675 C C . GLU A 1 88 ? 0.831 -22.844 6.965 1 97.75 88 GLU A C 1
ATOM 677 O O . GLU A 1 88 ? 1.537 -23.047 7.957 1 97.75 88 GLU A O 1
ATOM 682 N N . THR A 1 89 ? 1.069 -23.359 5.82 1 97.69 89 THR A N 1
ATOM 683 C CA . THR A 1 89 ? 2.162 -24.297 5.613 1 97.69 89 THR A CA 1
ATOM 684 C C . THR A 1 89 ? 3.508 -23.578 5.645 1 97.69 89 THR A C 1
ATOM 686 O O . THR A 1 89 ? 4.492 -24.125 6.152 1 97.69 89 THR A O 1
ATOM 689 N N . HIS A 1 90 ? 3.508 -22.391 5.121 1 97.5 90 HIS A N 1
ATOM 690 C CA . HIS A 1 90 ? 4.809 -21.781 4.855 1 97.5 90 HIS A CA 1
ATOM 691 C C . HIS A 1 90 ? 5.078 -20.609 5.797 1 97.5 90 HIS A C 1
ATOM 693 O O . HIS A 1 90 ? 6.199 -20.109 5.855 1 97.5 90 HIS A O 1
ATOM 699 N N . CYS A 1 91 ? 4.086 -20.109 6.465 1 96.19 91 CYS A N 1
ATOM 700 C CA . CYS A 1 91 ? 4.258 -19.031 7.434 1 96.19 91 CYS A CA 1
ATOM 701 C C . CYS A 1 91 ? 4.551 -19.578 8.82 1 96.19 91 CYS A C 1
ATOM 703 O O . CYS A 1 91 ? 3.793 -20.406 9.336 1 96.19 91 CYS A O 1
ATOM 705 N N . PRO A 1 92 ? 5.594 -19.219 9.414 1 89.5 92 PRO A N 1
ATOM 706 C CA . PRO A 1 92 ? 5.996 -19.797 10.695 1 89.5 92 PRO A CA 1
ATOM 707 C C . PRO A 1 92 ? 5.023 -19.453 11.828 1 89.5 92 PRO A C 1
ATOM 709 O O . PRO A 1 92 ? 4.781 -18.281 12.109 1 89.5 92 PRO A O 1
ATOM 712 N N . GLY A 1 93 ? 4.543 -20.469 12.469 1 89.19 93 GLY A N 1
ATOM 713 C CA . GLY A 1 93 ? 3.803 -20.344 13.711 1 89.19 93 GLY A CA 1
ATOM 714 C C . GLY A 1 93 ? 2.621 -19.391 13.609 1 89.19 93 GLY A C 1
ATOM 715 O O . GLY A 1 93 ? 1.809 -19.5 12.688 1 89.19 93 GLY A O 1
ATOM 716 N N . ASP A 1 94 ? 2.592 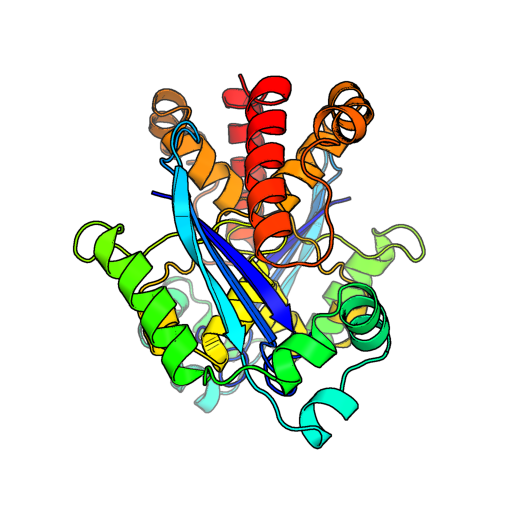-18.391 14.648 1 91.44 94 ASP A N 1
ATOM 717 C CA . ASP A 1 94 ? 1.44 -17.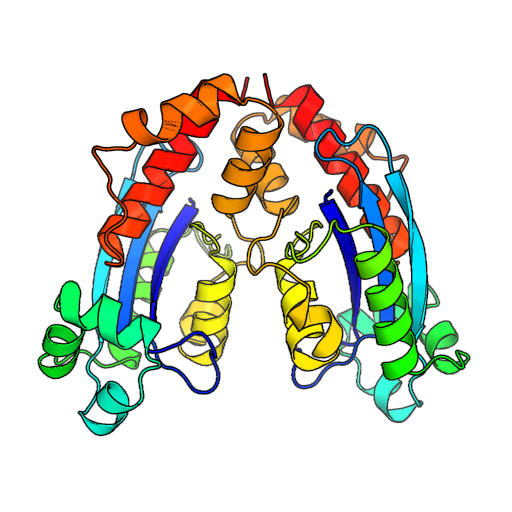5 14.766 1 91.44 94 ASP A CA 1
ATOM 718 C C . ASP A 1 94 ? 1.739 -16.125 14.156 1 91.44 94 ASP A C 1
ATOM 720 O O . ASP A 1 94 ? 0.927 -15.203 14.258 1 91.44 94 ASP A O 1
ATOM 724 N N . ALA A 1 95 ? 2.865 -16.109 13.477 1 94.38 95 ALA A N 1
ATOM 725 C CA . ALA A 1 95 ? 3.197 -14.844 12.828 1 94.38 95 ALA A CA 1
ATOM 726 C C . ALA A 1 95 ? 2.209 -14.516 11.711 1 94.38 95 ALA A C 1
ATOM 728 O O . ALA A 1 95 ? 1.677 -15.422 11.07 1 94.38 95 ALA A O 1
ATOM 729 N N . LYS A 1 96 ? 1.894 -13.227 11.57 1 97.88 96 LYS A N 1
ATOM 730 C CA . LYS A 1 96 ? 1.071 -12.82 10.43 1 97.88 96 LYS A CA 1
ATOM 731 C C . LYS A 1 96 ? 1.89 -12.789 9.141 1 97.88 96 LYS A C 1
ATOM 733 O O . LYS A 1 96 ? 3.045 -12.359 9.148 1 97.88 96 LYS A O 1
ATOM 738 N N . ALA A 1 97 ? 1.357 -13.305 8.102 1 98.44 97 ALA A N 1
ATOM 739 C CA . ALA A 1 97 ? 2.021 -13.336 6.805 1 98.44 97 ALA A CA 1
ATOM 740 C C . ALA A 1 97 ? 2.031 -11.961 6.156 1 98.44 97 ALA A C 1
ATOM 742 O O . ALA A 1 97 ? 1.033 -11.234 6.203 1 98.44 97 ALA A O 1
ATOM 743 N N . VAL A 1 98 ? 3.148 -11.57 5.578 1 98.56 98 VAL A N 1
ATOM 744 C CA . VAL A 1 98 ? 3.279 -10.297 4.879 1 98.56 98 VAL A CA 1
ATOM 745 C C . VAL A 1 98 ? 3.027 -10.5 3.387 1 98.56 98 VAL A C 1
ATOM 747 O O . VAL A 1 98 ? 3.73 -11.281 2.732 1 98.56 98 VAL A O 1
ATOM 750 N N . LEU A 1 99 ? 2.023 -9.797 2.854 1 98.81 99 LEU A N 1
ATOM 751 C CA . LEU A 1 99 ? 1.724 -9.867 1.427 1 98.81 99 LEU A CA 1
ATOM 752 C C . LEU A 1 99 ? 2.674 -8.977 0.63 1 98.81 99 LEU A C 1
ATOM 754 O O . LEU A 1 99 ? 3.049 -7.895 1.087 1 98.81 99 LEU A O 1
ATOM 758 N N . ALA A 1 100 ? 2.992 -9.438 -0.49 1 98.88 100 ALA A N 1
ATOM 759 C CA . ALA A 1 100 ? 3.785 -8.672 -1.448 1 98.88 100 ALA A CA 1
ATOM 760 C C . ALA A 1 100 ? 3.154 -8.711 -2.836 1 98.88 100 ALA A C 1
ATOM 762 O O . ALA A 1 100 ? 2.422 -9.648 -3.168 1 98.88 100 ALA A O 1
ATOM 763 N N . GLY A 1 101 ? 3.383 -7.762 -3.66 1 98.69 101 GLY A N 1
ATOM 764 C CA . GLY A 1 101 ? 2.871 -7.652 -5.016 1 98.69 101 GLY A CA 1
ATOM 765 C C . GLY A 1 101 ? 2.863 -6.227 -5.535 1 98.69 101 GLY A C 1
ATOM 766 O O . GLY A 1 101 ? 3.371 -5.316 -4.875 1 98.69 101 GLY A O 1
ATOM 767 N N . ALA A 1 102 ? 2.383 -5.973 -6.738 1 97.94 102 ALA A N 1
ATOM 768 C CA . ALA A 1 102 ? 2.213 -4.648 -7.324 1 97.94 102 ALA A CA 1
ATOM 769 C C . ALA A 1 102 ? 0.843 -4.066 -6.98 1 97.94 102 ALA A C 1
ATOM 771 O O . ALA A 1 102 ? -0.188 -4.656 -7.312 1 97.94 102 ALA A O 1
ATOM 772 N N . CYS A 1 103 ? 0.831 -2.871 -6.32 1 97.81 103 CYS A N 1
ATOM 773 C CA . CYS A 1 103 ? -0.398 -2.279 -5.805 1 97.81 103 CYS A CA 1
ATOM 774 C C . CYS A 1 103 ? -1.2 -3.299 -5.004 1 97.81 103 CYS A C 1
ATOM 776 O O . CYS A 1 103 ? -2.416 -3.406 -5.172 1 97.81 103 CYS A O 1
ATOM 778 N N . VAL A 1 104 ? -0.519 -4.066 -4.168 1 98.56 104 VAL A N 1
ATOM 779 C CA . VAL A 1 104 ? -1.047 -5.281 -3.559 1 98.56 104 VAL A CA 1
ATOM 780 C C . VAL A 1 104 ? -2.066 -4.922 -2.48 1 98.56 104 VAL A C 1
ATOM 782 O O . VAL A 1 104 ? -2.838 -5.773 -2.037 1 98.56 104 VAL A O 1
ATOM 785 N N . TYR A 1 105 ? -2.084 -3.676 -2.018 1 97.56 105 TYR A N 1
ATOM 786 C CA . TYR A 1 105 ? -3.084 -3.264 -1.038 1 97.56 105 TYR A CA 1
ATOM 787 C C . TYR A 1 105 ? -4.492 -3.439 -1.591 1 97.56 105 TYR A C 1
ATOM 789 O O . TYR A 1 105 ? -5.438 -3.691 -0.835 1 97.56 105 TYR A O 1
ATOM 797 N N . LYS A 1 106 ? -4.641 -3.283 -2.959 1 97.56 106 LYS A N 1
ATOM 798 C CA . LYS A 1 106 ? -5.945 -3.51 -3.572 1 97.56 106 LYS A CA 1
ATOM 799 C C . LYS A 1 106 ? -6.367 -4.969 -3.449 1 97.56 106 LYS A C 1
ATOM 801 O O . LYS A 1 106 ? -7.527 -5.266 -3.162 1 97.56 106 LYS A O 1
ATOM 806 N N . ASP A 1 107 ? -5.441 -5.852 -3.684 1 98.56 107 ASP A N 1
ATOM 807 C CA . ASP A 1 107 ? -5.715 -7.266 -3.465 1 98.56 107 ASP A CA 1
ATOM 808 C C . ASP A 1 107 ? -6.098 -7.535 -2.012 1 98.56 107 ASP A C 1
ATOM 810 O O . ASP A 1 107 ? -7.039 -8.281 -1.74 1 98.56 107 ASP A O 1
ATOM 814 N N . LEU A 1 108 ? -5.316 -6.91 -1.124 1 98.44 108 LEU A N 1
ATOM 815 C CA . LEU A 1 108 ? -5.598 -7.074 0.298 1 98.44 108 LEU A CA 1
ATOM 816 C C . LEU A 1 108 ? -7.004 -6.594 0.635 1 98.44 108 LEU A C 1
ATOM 818 O O . LEU A 1 108 ? -7.695 -7.207 1.452 1 98.44 108 LEU A O 1
ATOM 822 N N . GLU A 1 109 ? -7.418 -5.492 0.038 1 96.69 109 GLU A N 1
ATOM 823 C CA . GLU A 1 109 ? -8.773 -4.984 0.232 1 96.69 109 GLU A CA 1
ATOM 824 C C . GLU A 1 109 ? -9.812 -6.016 -0.183 1 96.69 109 GLU A C 1
ATOM 826 O O . GLU A 1 109 ? -10.797 -6.238 0.53 1 96.69 109 GLU A O 1
ATOM 831 N N . PHE A 1 110 ? -9.641 -6.668 -1.328 1 98.31 110 PHE A N 1
ATOM 832 C CA . PHE A 1 110 ? -10.57 -7.691 -1.79 1 98.31 110 PHE A CA 1
ATOM 833 C C . PHE A 1 110 ? -10.547 -8.906 -0.866 1 98.31 110 PHE A C 1
ATOM 835 O O . PHE A 1 110 ? -11.594 -9.508 -0.595 1 98.31 110 PHE A O 1
ATOM 842 N N . VAL A 1 111 ? -9.367 -9.258 -0.385 1 98.69 111 VAL A N 1
ATOM 843 C CA . VAL A 1 111 ? -9.234 -10.367 0.552 1 98.69 111 VAL A CA 1
ATOM 844 C C . VAL A 1 111 ? -10.008 -10.055 1.832 1 98.69 111 VAL A C 1
ATOM 846 O O . VAL A 1 111 ? -10.68 -10.93 2.385 1 98.69 111 VAL A O 1
ATOM 849 N N . GLU A 1 112 ? -9.891 -8.836 2.289 1 97.19 112 GLU A N 1
ATOM 850 C CA . GLU A 1 112 ? -10.586 -8.422 3.506 1 97.19 112 GLU A CA 1
ATOM 851 C C . GLU A 1 112 ? -12.094 -8.641 3.383 1 97.19 112 GLU A C 1
ATOM 853 O O . GLU A 1 112 ? -12.742 -9.07 4.34 1 97.19 112 GLU A O 1
ATOM 858 N N . VAL A 1 113 ? -12.656 -8.414 2.23 1 96.69 113 VAL A N 1
ATOM 859 C CA . VAL A 1 113 ? -14.102 -8.477 2.018 1 96.69 113 VAL A CA 1
ATOM 860 C C . VAL A 1 113 ? -14.508 -9.906 1.684 1 96.69 113 VAL A C 1
ATOM 862 O O . VAL A 1 113 ? -15.5 -10.414 2.209 1 96.69 113 VAL A O 1
ATOM 865 N N . HIS A 1 114 ? -13.734 -10.688 0.895 1 98.44 114 HIS A N 1
ATOM 866 C CA . HIS A 1 114 ? -14.203 -11.914 0.263 1 98.44 114 HIS A CA 1
ATOM 867 C C . HIS A 1 114 ? -13.586 -13.141 0.923 1 98.44 114 HIS A C 1
ATOM 869 O O . HIS A 1 114 ? -14.086 -14.258 0.759 1 98.44 114 HIS A O 1
ATOM 875 N N . MET A 1 115 ? -12.461 -12.93 1.581 1 98.69 115 MET A N 1
ATOM 876 C CA . MET A 1 115 ? -11.727 -14.055 2.158 1 98.69 115 MET A CA 1
ATOM 877 C C . MET A 1 115 ? -11.305 -13.75 3.592 1 98.69 115 MET A C 1
ATOM 879 O O . MET A 1 115 ? -10.109 -13.703 3.895 1 98.69 115 MET A O 1
ATOM 883 N N . PRO A 1 116 ? -12.273 -13.625 4.512 1 98.12 116 PRO A N 1
ATOM 884 C CA . PRO A 1 116 ? -11.992 -13.156 5.871 1 98.12 116 PRO A CA 1
ATOM 885 C C . PRO A 1 116 ? -11.094 -14.109 6.648 1 98.12 116 PRO A C 1
ATOM 887 O O . PRO A 1 116 ? -10.312 -13.68 7.5 1 98.12 116 PRO A O 1
ATOM 890 N N . ARG A 1 117 ? -11.125 -15.43 6.441 1 98.44 117 ARG A N 1
ATOM 891 C CA . ARG A 1 117 ? -10.25 -16.359 7.133 1 98.44 117 ARG A CA 1
ATOM 892 C C . ARG A 1 117 ? -8.797 -16.172 6.711 1 98.44 117 ARG A C 1
ATOM 894 O O . ARG A 1 117 ? -7.891 -16.234 7.543 1 98.44 117 ARG A O 1
ATOM 901 N N . LEU A 1 118 ? -8.609 -15.969 5.449 1 98.75 118 LEU A N 1
ATOM 902 C CA . LEU A 1 118 ? -7.266 -15.664 4.969 1 98.75 118 LEU A CA 1
ATOM 903 C C . LEU A 1 118 ? -6.777 -14.328 5.527 1 98.75 118 LEU A C 1
ATOM 905 O O . LEU A 1 118 ? -5.633 -14.219 5.969 1 98.75 118 LEU A O 1
ATOM 909 N N . ARG A 1 119 ? -7.664 -13.336 5.484 1 98.5 119 ARG A N 1
ATOM 910 C CA . ARG A 1 119 ? -7.301 -12.016 5.977 1 98.5 119 ARG A CA 1
ATOM 911 C C . ARG A 1 119 ? -6.777 -12.086 7.406 1 98.5 119 ARG A C 1
ATOM 913 O O . ARG A 1 119 ? -5.844 -11.367 7.77 1 98.5 119 ARG A O 1
ATOM 920 N N . ALA A 1 120 ? -7.359 -12.93 8.203 1 97.5 120 ALA A N 1
ATOM 921 C CA . ALA A 1 120 ? -7.012 -13.047 9.617 1 97.5 120 ALA A CA 1
ATOM 922 C C . ALA A 1 120 ? -5.57 -13.508 9.797 1 97.5 120 ALA A C 1
ATOM 924 O O . ALA A 1 120 ? -4.965 -13.305 10.852 1 97.5 120 ALA A O 1
ATOM 925 N N . ARG A 1 121 ? -4.965 -14.102 8.781 1 98.25 121 ARG A N 1
ATOM 926 C CA . ARG A 1 121 ? -3.607 -14.633 8.852 1 98.25 121 ARG A CA 1
ATOM 927 C C . ARG A 1 121 ? -2.609 -13.672 8.211 1 98.25 121 ARG A C 1
ATOM 929 O O . ARG A 1 121 ? -1.402 -13.922 8.219 1 98.25 121 ARG A O 1
ATOM 936 N N . LEU A 1 122 ? -3.135 -12.57 7.703 1 98.5 122 LEU A N 1
ATOM 937 C CA . LEU A 1 122 ? -2.273 -11.641 6.984 1 98.5 122 LEU A CA 1
ATOM 938 C C . LEU A 1 122 ? -1.966 -10.414 7.84 1 98.5 122 LEU A C 1
ATOM 940 O O . LEU A 1 122 ? -2.83 -9.938 8.578 1 98.5 122 LEU A O 1
ATOM 944 N N . SER A 1 123 ? -0.723 -9.961 7.738 1 97.88 123 SER A N 1
ATOM 945 C CA . SER A 1 123 ? -0.328 -8.688 8.336 1 97.88 123 SER A CA 1
ATOM 946 C C . SER A 1 123 ? -1.018 -7.516 7.645 1 97.88 123 SER A C 1
ATOM 948 O O . SER A 1 123 ? -1.431 -7.625 6.488 1 97.88 123 SER A O 1
ATOM 950 N N . HIS A 1 124 ? -1.23 -6.41 8.406 1 95.44 124 HIS A N 1
ATOM 951 C CA . HIS A 1 124 ? -1.671 -5.176 7.762 1 95.44 124 HIS A CA 1
ATOM 952 C C . HIS A 1 124 ? -0.551 -4.559 6.934 1 95.44 124 HIS A C 1
ATOM 954 O O . HIS A 1 124 ? -0.805 -3.709 6.074 1 95.44 124 HIS A O 1
ATOM 960 N N . ARG A 1 125 ? 0.706 -4.941 7.246 1 96.94 125 ARG A N 1
ATOM 961 C CA . ARG A 1 125 ? 1.84 -4.469 6.461 1 96.94 125 ARG A CA 1
ATOM 962 C C . ARG A 1 125 ? 1.959 -5.242 5.152 1 96.94 125 ARG A C 1
ATOM 964 O O . ARG A 1 125 ? 1.717 -6.453 5.117 1 96.94 125 ARG A O 1
ATOM 971 N N . VAL A 1 126 ? 2.289 -4.527 4.086 1 98.62 126 VAL A N 1
ATOM 972 C CA . VAL A 1 126 ? 2.502 -5.16 2.787 1 98.62 126 VAL A CA 1
ATOM 973 C C . VAL A 1 126 ? 3.832 -4.699 2.197 1 98.62 126 VAL A C 1
ATOM 975 O O . VAL A 1 126 ? 4.406 -3.707 2.65 1 98.62 126 VAL A O 1
ATOM 978 N N . VAL A 1 127 ? 4.398 -5.457 1.341 1 98.81 127 VAL A N 1
ATOM 979 C CA . VAL A 1 127 ? 5.492 -5.043 0.471 1 98.81 127 VAL A CA 1
ATOM 980 C C . VAL A 1 127 ? 4.961 -4.773 -0.936 1 98.81 127 VAL A C 1
ATOM 982 O O . VAL A 1 127 ? 4.66 -5.707 -1.682 1 98.81 127 VAL A O 1
ATOM 985 N N . ASP A 1 128 ? 4.887 -3.508 -1.222 1 98.81 128 ASP A N 1
ATOM 986 C CA . ASP A 1 128 ? 4.32 -3.055 -2.488 1 98.81 128 ASP A CA 1
ATOM 987 C C . ASP A 1 128 ? 5.418 -2.713 -3.492 1 98.81 128 ASP A C 1
ATOM 989 O O . ASP A 1 128 ? 6.012 -1.636 -3.428 1 98.81 128 ASP A O 1
ATOM 993 N N . VAL A 1 129 ? 5.566 -3.51 -4.516 1 98.69 129 VAL A N 1
ATOM 994 C CA . VAL A 1 129 ? 6.617 -3.354 -5.52 1 98.69 129 VAL A CA 1
ATOM 995 C C . VAL A 1 129 ? 6.422 -2.037 -6.27 1 98.69 129 VAL A C 1
ATOM 997 O O . VAL A 1 129 ? 7.395 -1.395 -6.672 1 98.69 129 VAL A O 1
ATOM 1000 N N . SER A 1 130 ? 5.164 -1.601 -6.445 1 98.56 130 SER A N 1
ATOM 1001 C CA . SER A 1 130 ? 4.875 -0.351 -7.141 1 98.56 130 SER A CA 1
ATOM 1002 C C . SER A 1 130 ? 5.484 0.842 -6.41 1 98.56 130 SER A C 1
ATOM 1004 O O . SER A 1 130 ? 5.82 1.851 -7.031 1 98.56 130 SER A O 1
ATOM 1006 N N . THR A 1 131 ? 5.621 0.749 -5.043 1 98.81 131 THR A N 1
ATOM 1007 C CA . THR A 1 131 ? 6.328 1.764 -4.27 1 98.81 131 THR A CA 1
ATOM 1008 C C . THR A 1 131 ? 7.781 1.869 -4.723 1 98.81 131 THR A C 1
ATOM 1010 O O . THR A 1 131 ? 8.266 2.961 -5.027 1 98.81 131 THR A O 1
ATOM 1013 N N . VAL A 1 132 ? 8.461 0.718 -4.793 1 98.75 132 VAL A N 1
ATOM 1014 C CA . VAL A 1 132 ? 9.867 0.672 -5.188 1 98.75 132 VAL A CA 1
ATOM 1015 C C . VAL A 1 132 ? 10.016 1.147 -6.629 1 98.75 132 VAL A C 1
ATOM 1017 O O . VAL A 1 132 ? 10.938 1.902 -6.949 1 98.75 132 VAL A O 1
ATOM 1020 N N . ARG A 1 133 ? 9.117 0.741 -7.504 1 98.5 133 ARG A N 1
ATOM 1021 C CA . ARG A 1 133 ? 9.117 1.169 -8.898 1 98.5 133 ARG A CA 1
ATOM 1022 C C . ARG A 1 133 ? 9.039 2.689 -9.008 1 98.5 133 ARG A C 1
ATOM 1024 O O . ARG A 1 133 ? 9.789 3.299 -9.773 1 98.5 133 ARG A O 1
ATOM 1031 N N . HIS A 1 134 ? 8.102 3.289 -8.242 1 98.62 134 HIS A N 1
ATOM 1032 C CA . HIS A 1 134 ? 7.934 4.738 -8.281 1 98.62 134 HIS A CA 1
ATOM 1033 C C . HIS A 1 134 ? 9.219 5.453 -7.867 1 98.62 134 HIS A C 1
ATOM 1035 O O . HIS A 1 134 ? 9.664 6.375 -8.547 1 98.62 134 HIS A O 1
ATOM 1041 N N . LEU A 1 135 ? 9.805 5.004 -6.777 1 98.75 135 LEU A N 1
ATOM 1042 C CA . LEU A 1 135 ? 11.023 5.617 -6.258 1 98.75 135 LEU A CA 1
ATOM 1043 C C . LEU A 1 135 ? 12.188 5.418 -7.223 1 98.75 135 LEU A C 1
ATOM 1045 O O . LEU A 1 135 ? 12.969 6.344 -7.453 1 98.75 135 LEU A O 1
ATOM 1049 N N . ALA A 1 136 ? 12.297 4.238 -7.793 1 98.38 136 ALA A N 1
ATOM 1050 C CA . ALA A 1 136 ? 13.375 3.926 -8.727 1 98.38 136 ALA A CA 1
ATOM 1051 C C . ALA A 1 136 ? 13.312 4.82 -9.961 1 98.38 136 ALA A C 1
ATOM 1053 O O . ALA A 1 136 ? 14.344 5.285 -10.453 1 98.38 136 ALA A O 1
ATOM 1054 N N . HIS A 1 137 ? 12.133 5.039 -10.484 1 98 137 HIS A N 1
ATOM 1055 C CA . HIS A 1 137 ? 11.977 5.898 -11.648 1 98 137 HIS A CA 1
ATOM 1056 C C . HIS A 1 137 ? 12.422 7.324 -11.352 1 98 137 HIS A C 1
ATOM 1058 O O . HIS A 1 137 ? 13 7.988 -12.219 1 98 137 HIS A O 1
ATOM 1064 N N . ALA A 1 138 ? 12.172 7.785 -10.164 1 97.56 138 ALA A N 1
ATOM 1065 C CA . ALA A 1 138 ? 12.523 9.148 -9.773 1 97.56 138 ALA A CA 1
ATOM 1066 C C . ALA A 1 138 ? 14.016 9.266 -9.469 1 97.56 138 ALA A C 1
ATOM 1068 O O . ALA A 1 138 ? 14.656 10.258 -9.82 1 97.56 138 ALA A O 1
ATOM 1069 N N . TRP A 1 139 ? 14.602 8.242 -8.867 1 98.12 139 TRP A N 1
ATOM 1070 C CA . TRP A 1 139 ? 15.945 8.352 -8.297 1 98.12 139 TRP A CA 1
ATOM 1071 C C . TRP A 1 139 ? 16.984 7.758 -9.234 1 98.12 139 TRP A C 1
ATOM 1073 O O . TRP A 1 139 ? 18.156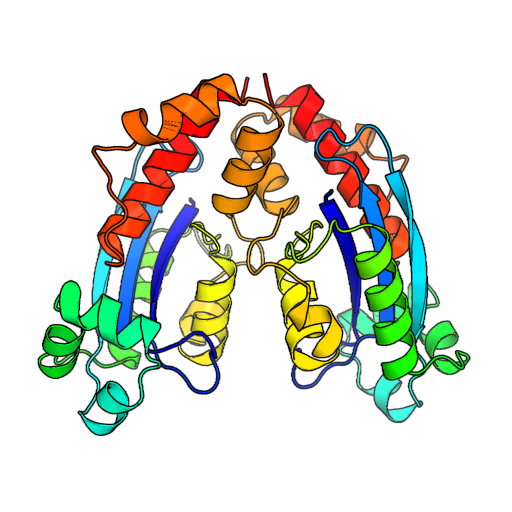 8.133 -9.188 1 98.12 139 TRP A O 1
ATOM 1083 N N . TYR A 1 140 ? 16.625 6.871 -10.094 1 98 140 TYR A N 1
ATOM 1084 C CA . TYR A 1 140 ? 17.531 6.156 -10.969 1 98 140 TYR A CA 1
ATOM 1085 C C . TYR A 1 140 ? 16.969 6.043 -12.383 1 98 140 TYR A C 1
ATOM 1087 O O . TYR A 1 140 ? 16.75 4.938 -12.883 1 98 140 TYR A O 1
ATOM 1095 N N . PRO A 1 141 ? 16.906 7.133 -13.094 1 97.12 141 PRO A N 1
ATOM 1096 C CA . PRO A 1 141 ? 16.281 7.125 -14.422 1 97.12 141 PRO A CA 1
ATOM 1097 C C . PRO A 1 141 ? 17.016 6.211 -15.406 1 97.12 141 PRO A C 1
ATOM 1099 O O . PRO A 1 141 ? 16.391 5.641 -16.297 1 97.12 141 PRO A O 1
ATOM 1102 N N . GLY A 1 142 ? 18.281 6.047 -15.266 1 97.25 142 GLY A N 1
ATOM 1103 C CA . GLY A 1 142 ? 19.016 5.125 -16.125 1 97.25 142 GLY A CA 1
ATOM 1104 C C . GLY A 1 142 ? 18.562 3.686 -15.969 1 97.25 142 GLY A C 1
ATOM 1105 O O . GLY A 1 142 ? 18.281 3.01 -16.969 1 97.25 142 GLY A O 1
ATOM 1106 N N . ALA A 1 143 ? 18.453 3.215 -14.711 1 97.38 143 ALA A N 1
ATOM 1107 C CA . ALA A 1 143 ? 17.969 1.866 -14.438 1 97.38 143 ALA A CA 1
ATOM 1108 C C . ALA A 1 143 ? 16.516 1.704 -14.898 1 97.38 143 ALA A C 1
ATOM 1110 O O . ALA A 1 143 ? 16.141 0.654 -15.422 1 97.38 143 ALA A O 1
ATOM 1111 N N . ALA A 1 144 ? 15.734 2.764 -14.711 1 97.12 144 ALA A N 1
ATOM 1112 C CA . ALA A 1 144 ? 14.32 2.73 -15.086 1 97.12 144 ALA A CA 1
ATOM 1113 C C . ALA A 1 144 ? 14.156 2.545 -16.594 1 97.12 144 ALA A C 1
ATOM 1115 O O . ALA A 1 144 ? 13.266 1.819 -17.031 1 97.12 144 ALA A O 1
ATOM 1116 N N . ARG A 1 145 ? 15.039 3.148 -17.359 1 96.44 145 ARG A N 1
ATOM 1117 C CA . ARG A 1 145 ? 14.969 3.078 -18.812 1 96.44 145 ARG A CA 1
ATOM 1118 C C . ARG A 1 145 ? 15.258 1.663 -19.297 1 96.44 145 ARG A C 1
ATOM 1120 O O . ARG A 1 145 ? 14.688 1.222 -20.297 1 96.44 145 ARG A O 1
ATOM 1127 N N . LYS A 1 146 ? 15.961 0.959 -18.516 1 97 146 LYS A N 1
ATOM 1128 C CA . LYS A 1 146 ? 16.391 -0.371 -18.938 1 97 146 LYS A CA 1
ATOM 1129 C C . LYS A 1 146 ? 15.484 -1.451 -18.359 1 97 146 LYS A C 1
ATOM 1131 O O . LYS A 1 146 ? 15.578 -2.619 -18.75 1 97 146 LYS A O 1
ATOM 1136 N N . ALA A 1 147 ? 14.625 -1.063 -17.484 1 96.06 147 ALA A N 1
ATOM 1137 C CA . ALA A 1 147 ? 13.844 -2.025 -16.719 1 96.06 147 ALA A CA 1
ATOM 1138 C C . ALA A 1 147 ? 12.938 -2.848 -17.625 1 96.06 147 ALA A C 1
ATOM 1140 O O . ALA A 1 147 ? 12.828 -4.066 -17.469 1 96.06 147 ALA A O 1
ATOM 1141 N N . ARG A 1 148 ? 12.258 -2.195 -18.594 1 92.44 148 ARG A N 1
ATOM 1142 C CA . ARG A 1 148 ? 11.312 -2.889 -19.469 1 92.44 148 ARG A CA 1
ATOM 1143 C C . ARG A 1 148 ? 11.992 -4.016 -20.234 1 92.44 148 ARG A C 1
ATOM 1145 O O . ARG A 1 148 ? 11.469 -5.129 -20.297 1 92.44 148 ARG A O 1
ATOM 1152 N N . ALA A 1 149 ? 13.039 -3.668 -20.75 1 94.56 149 ALA A N 1
ATOM 1153 C CA . ALA A 1 149 ? 13.789 -4.672 -21.5 1 94.56 149 ALA A CA 1
ATOM 1154 C C . ALA A 1 149 ? 14.281 -5.789 -20.594 1 94.56 149 ALA A C 1
ATOM 1156 O O . ALA A 1 149 ? 14.211 -6.969 -20.938 1 94.56 149 ALA A O 1
ATOM 1157 N N . ALA A 1 150 ? 14.734 -5.441 -19.422 1 94.12 150 ALA A N 1
ATOM 1158 C CA . ALA A 1 150 ? 15.281 -6.406 -18.469 1 94.12 150 ALA A CA 1
ATOM 1159 C C . ALA A 1 150 ? 14.195 -7.348 -17.969 1 94.12 150 ALA A C 1
ATOM 1161 O O . ALA A 1 150 ? 14.469 -8.5 -17.625 1 94.12 150 ALA A O 1
ATOM 1162 N N . LEU A 1 151 ? 12.938 -6.891 -17.953 1 94.38 151 LEU A N 1
ATOM 1163 C CA . LEU A 1 151 ? 11.836 -7.656 -17.375 1 94.38 151 LEU A CA 1
ATOM 1164 C C . LEU A 1 151 ? 10.992 -8.305 -18.453 1 94.38 151 LEU A C 1
ATOM 1166 O O . LEU A 1 151 ? 9.898 -8.805 -18.188 1 94.38 151 LEU A O 1
ATOM 1170 N N . SER A 1 152 ? 11.422 -8.281 -19.703 1 89.06 152 SER A N 1
ATOM 1171 C CA . SER A 1 152 ? 10.656 -8.727 -20.859 1 89.06 152 SER A CA 1
ATOM 1172 C C . SER A 1 152 ? 10.32 -10.211 -20.766 1 89.06 152 SER A C 1
ATOM 1174 O O . SER A 1 152 ? 9.312 -10.664 -21.312 1 89.06 152 SER A O 1
ATOM 1176 N N . ALA A 1 153 ? 11.125 -11.008 -20.078 1 86.44 153 ALA A N 1
ATOM 1177 C CA . ALA A 1 153 ? 10.875 -12.438 -19.922 1 86.44 153 ALA A CA 1
ATOM 1178 C C . ALA A 1 153 ? 9.656 -12.695 -19.031 1 86.44 153 ALA A C 1
ATOM 1180 O O . ALA A 1 153 ? 9.086 -13.789 -19.047 1 86.44 153 ALA A O 1
ATOM 1181 N N . HIS A 1 154 ? 9.336 -11.75 -18.25 1 86.06 154 HIS A N 1
ATOM 1182 C CA . HIS A 1 154 ? 8.18 -11.836 -17.359 1 86.06 154 HIS A CA 1
ATOM 1183 C C . HIS A 1 154 ? 7.152 -10.75 -17.688 1 86.06 154 HIS A C 1
ATOM 1185 O O . HIS A 1 154 ? 6.895 -9.875 -16.859 1 86.06 154 HIS A O 1
ATOM 1191 N N . ALA A 1 155 ? 6.488 -10.938 -18.766 1 81.94 155 ALA A N 1
ATOM 119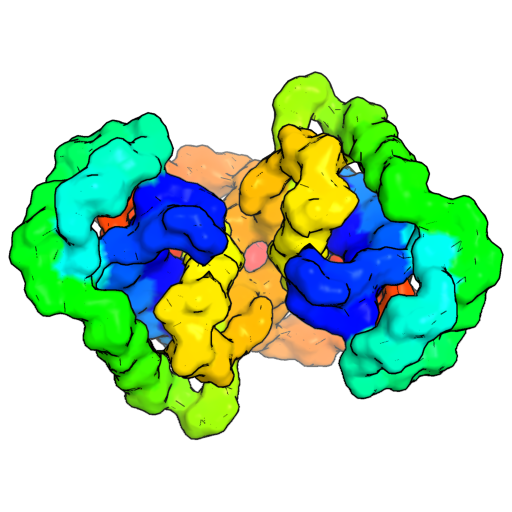2 C CA . ALA A 1 155 ? 5.574 -9.891 -19.203 1 81.94 155 ALA A CA 1
ATOM 1193 C C . ALA A 1 155 ? 4.316 -9.859 -18.344 1 81.94 155 ALA A C 1
ATOM 1195 O O . ALA A 1 155 ? 3.869 -10.898 -17.859 1 81.94 155 ALA A O 1
ATOM 1196 N N . TYR A 1 156 ? 3.834 -8.703 -18.141 1 82.62 156 TYR A N 1
ATOM 1197 C CA . TYR A 1 156 ? 2.543 -8.492 -17.5 1 82.62 156 TYR A CA 1
ATOM 1198 C C . TYR A 1 156 ? 1.397 -8.859 -18.438 1 82.62 156 TYR A C 1
ATOM 1200 O O . TYR A 1 156 ? 1.226 -8.234 -19.484 1 82.62 156 TYR A O 1
ATOM 1208 N N . THR A 1 157 ? 0.62 -9.883 -18.109 1 86.06 157 THR A N 1
ATOM 1209 C CA . THR A 1 157 ? -0.379 -10.406 -19.031 1 86.06 157 THR A CA 1
ATOM 1210 C C . THR A 1 157 ? -1.783 -10.25 -18.453 1 86.06 157 THR A C 1
ATOM 1212 O O . THR A 1 157 ? -2.77 -10.586 -19.125 1 86.06 157 THR A O 1
ATOM 1215 N N . HIS A 1 158 ? -1.898 -9.781 -17.188 1 89.75 158 HIS A N 1
ATOM 1216 C CA . HIS A 1 158 ? -3.158 -9.68 -16.469 1 89.75 158 HIS A CA 1
ATOM 1217 C C . HIS A 1 158 ? -3.734 -11.062 -16.156 1 89.75 158 HIS A C 1
ATOM 1219 O O . HIS A 1 158 ? -4.953 -11.234 -16.125 1 89.75 158 HIS A O 1
ATOM 1225 N N . ARG A 1 159 ? -2.887 -12.031 -16.188 1 93.88 159 ARG A N 1
ATOM 1226 C CA . ARG A 1 159 ? -3.125 -13.305 -15.508 1 93.88 159 ARG A CA 1
ATOM 1227 C C . ARG A 1 159 ? -2.383 -13.359 -14.18 1 93.88 159 ARG A C 1
ATOM 1229 O O . ARG A 1 159 ? -1.226 -12.945 -14.086 1 93.88 159 ARG A O 1
ATOM 1236 N N . ALA A 1 160 ? -3.053 -13.859 -13.234 1 96.44 160 ALA A N 1
ATOM 1237 C CA . ALA A 1 160 ? -2.629 -13.672 -11.852 1 96.44 160 ALA A CA 1
ATOM 1238 C C . ALA A 1 160 ? -1.231 -14.242 -11.625 1 96.44 160 ALA A C 1
ATOM 1240 O O . ALA A 1 160 ? -0.363 -13.57 -11.062 1 96.44 160 ALA A O 1
ATOM 1241 N N . LEU A 1 161 ? -0.981 -15.43 -12.078 1 97.44 161 LEU A N 1
ATOM 1242 C CA . LEU A 1 161 ? 0.307 -16.062 -11.828 1 97.44 161 LEU A CA 1
ATOM 1243 C C . LEU A 1 161 ? 1.43 -15.328 -12.547 1 97.44 161 LEU A C 1
ATOM 1245 O O . LEU A 1 161 ? 2.492 -15.094 -11.969 1 97.44 161 LEU A O 1
ATOM 1249 N N . ASP A 1 162 ? 1.229 -14.977 -13.828 1 95.94 162 ASP A N 1
ATOM 1250 C CA . ASP A 1 162 ? 2.217 -14.211 -14.586 1 95.94 162 ASP A CA 1
ATOM 1251 C C . ASP A 1 162 ? 2.545 -12.898 -13.883 1 95.94 162 ASP A C 1
ATOM 1253 O O . ASP A 1 162 ? 3.709 -12.492 -13.82 1 95.94 162 ASP A O 1
ATOM 1257 N N . ASP A 1 163 ? 1.535 -12.289 -13.391 1 97.12 163 ASP A N 1
ATOM 1258 C CA . ASP A 1 163 ? 1.721 -10.977 -12.773 1 97.12 163 ASP A CA 1
ATOM 1259 C C . ASP A 1 163 ? 2.453 -11.094 -11.438 1 97.12 163 ASP A C 1
ATOM 1261 O O . ASP A 1 163 ? 3.219 -10.203 -11.062 1 97.12 163 ASP A O 1
ATOM 1265 N N . VAL A 1 164 ? 2.234 -12.195 -10.672 1 98.12 164 VAL A N 1
ATOM 1266 C CA . VAL A 1 164 ? 3.006 -12.484 -9.469 1 98.12 164 VAL A CA 1
ATOM 1267 C C . VAL A 1 164 ? 4.48 -12.656 -9.82 1 98.12 164 VAL A C 1
ATOM 1269 O O . VAL A 1 164 ? 5.352 -12.047 -9.195 1 98.12 164 VAL A O 1
ATOM 1272 N N . ARG A 1 165 ? 4.727 -13.438 -10.812 1 97.44 165 ARG A N 1
ATOM 1273 C CA . ARG A 1 165 ? 6.102 -13.695 -11.227 1 97.44 165 ARG A CA 1
ATOM 1274 C C . ARG A 1 165 ? 6.777 -12.414 -11.711 1 97.44 165 ARG A C 1
ATOM 1276 O O . ARG A 1 165 ? 7.953 -12.18 -11.43 1 97.44 165 ARG A O 1
ATOM 1283 N N . HIS A 1 166 ? 6.039 -11.648 -12.445 1 97.56 166 HIS A N 1
ATOM 1284 C CA . HIS A 1 166 ? 6.562 -10.359 -12.883 1 97.56 166 HIS A CA 1
ATOM 1285 C C . HIS A 1 166 ? 6.953 -9.484 -11.695 1 97.56 166 HIS A C 1
ATOM 1287 O O . HIS A 1 166 ? 8.008 -8.844 -11.703 1 97.56 166 HIS A O 1
ATOM 1293 N N . SER A 1 167 ? 6.086 -9.453 -10.672 1 98.19 167 SER A N 1
ATOM 1294 C CA . SER A 1 167 ? 6.344 -8.625 -9.5 1 98.19 167 SER A CA 1
ATOM 1295 C C . SER A 1 167 ? 7.617 -9.062 -8.789 1 98.19 167 SER A C 1
ATOM 1297 O O . SER A 1 167 ? 8.406 -8.219 -8.344 1 98.19 167 SER A O 1
ATOM 1299 N N . ILE A 1 168 ? 7.816 -10.344 -8.656 1 98.31 168 ILE A N 1
ATOM 1300 C CA . ILE A 1 168 ? 9.023 -10.867 -8.023 1 98.31 168 ILE A CA 1
ATOM 1301 C C . ILE A 1 168 ? 10.25 -10.461 -8.844 1 98.31 168 ILE A C 1
ATOM 1303 O O . ILE A 1 168 ? 11.227 -9.945 -8.297 1 98.31 168 ILE A O 1
ATOM 1307 N N . ALA A 1 169 ? 10.156 -10.672 -10.18 1 97.88 169 ALA A N 1
ATOM 1308 C CA . ALA A 1 169 ? 11.266 -10.32 -11.07 1 97.88 169 ALA A CA 1
ATOM 1309 C C . ALA A 1 169 ? 11.57 -8.828 -11 1 97.88 169 ALA A C 1
ATOM 1311 O O . ALA A 1 169 ? 12.742 -8.422 -11.008 1 97.88 169 ALA A O 1
ATOM 1312 N N . GLU A 1 170 ? 10.531 -8.094 -10.961 1 98.31 170 GLU A N 1
ATOM 1313 C CA . GLU A 1 170 ? 10.695 -6.645 -10.906 1 98.31 170 GLU A CA 1
ATOM 1314 C C . GLU A 1 170 ? 11.406 -6.223 -9.625 1 98.31 170 GLU A C 1
ATOM 1316 O O . GLU A 1 170 ? 12.328 -5.398 -9.664 1 98.31 170 GLU A O 1
ATOM 1321 N N . LEU A 1 171 ? 11 -6.766 -8.445 1 98.75 171 LEU A N 1
ATOM 1322 C CA . LEU A 1 171 ? 11.648 -6.383 -7.199 1 98.75 171 LEU A CA 1
ATOM 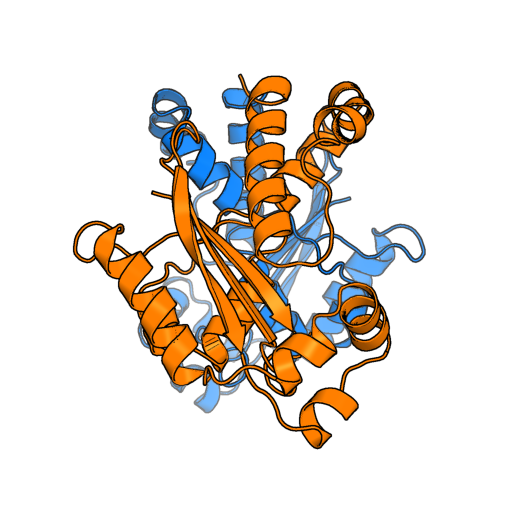1323 C C . LEU A 1 171 ? 13.109 -6.824 -7.191 1 98.75 171 LEU A C 1
ATOM 1325 O O . LEU A 1 171 ? 13.977 -6.102 -6.699 1 98.75 171 LEU A O 1
ATOM 1329 N N . ARG A 1 172 ? 13.391 -7.965 -7.785 1 98.31 172 ARG A N 1
ATOM 1330 C CA . ARG A 1 172 ? 14.773 -8.414 -7.918 1 98.31 172 ARG A CA 1
ATOM 1331 C C . ARG A 1 172 ? 15.594 -7.426 -8.742 1 98.31 172 ARG A C 1
ATOM 1333 O O . ARG A 1 172 ? 16.734 -7.109 -8.391 1 98.31 172 ARG A O 1
ATOM 1340 N N . TYR A 1 173 ? 15.047 -6.973 -9.836 1 98.38 173 TYR A N 1
ATOM 1341 C CA . TYR A 1 173 ? 15.719 -6.02 -10.719 1 98.38 173 TYR A CA 1
ATOM 1342 C C . TYR A 1 173 ? 16.047 -4.73 -9.969 1 98.38 173 TYR A C 1
ATOM 1344 O O . TYR A 1 173 ? 17.172 -4.242 -10.031 1 98.38 173 TYR A O 1
ATOM 1352 N N . TRP A 1 174 ? 15.047 -4.211 -9.273 1 98.56 174 TRP A N 1
ATOM 1353 C CA . TRP A 1 174 ? 15.281 -2.965 -8.539 1 98.56 174 TRP A CA 1
ATOM 1354 C C . TRP A 1 174 ? 16.297 -3.168 -7.426 1 98.56 174 TRP A C 1
ATOM 1356 O O . TRP A 1 174 ? 17.125 -2.287 -7.16 1 98.56 174 TRP A O 1
ATOM 1366 N N . ARG A 1 175 ? 16.188 -4.32 -6.711 1 98.38 175 ARG A N 1
ATOM 1367 C CA . ARG A 1 175 ? 17.172 -4.598 -5.668 1 98.38 175 ARG A CA 1
ATOM 1368 C C . ARG A 1 175 ? 18.594 -4.547 -6.219 1 98.38 175 ARG A C 1
ATOM 1370 O O . ARG A 1 175 ? 19.469 -3.932 -5.621 1 98.38 175 ARG A O 1
ATOM 1377 N N . GLU A 1 176 ? 18.797 -5.129 -7.371 1 97.94 176 GLU A N 1
ATOM 1378 C CA . GLU A 1 176 ? 20.109 -5.234 -7.996 1 97.94 176 GLU A CA 1
ATOM 1379 C C . GLU A 1 176 ? 20.594 -3.875 -8.484 1 97.94 176 GLU A C 1
ATOM 1381 O O . GLU A 1 176 ? 21.781 -3.566 -8.383 1 97.94 176 GLU A O 1
ATOM 1386 N N . HIS A 1 177 ? 19.719 -3.062 -8.883 1 98.12 177 HIS A N 1
ATOM 1387 C CA . HIS A 1 177 ? 20.156 -1.906 -9.656 1 98.12 177 HIS A CA 1
ATOM 1388 C C . HIS A 1 177 ? 19.984 -0.616 -8.859 1 98.12 177 HIS A C 1
ATOM 1390 O O . HIS A 1 177 ? 20.562 0.414 -9.211 1 98.12 177 HIS A O 1
ATOM 1396 N N . CYS A 1 178 ? 19.188 -0.663 -7.797 1 98.12 178 CYS A N 1
ATOM 1397 C CA . CYS A 1 178 ? 18.875 0.596 -7.133 1 98.12 178 CYS A CA 1
ATOM 1398 C C . CYS A 1 178 ? 19.281 0.554 -5.664 1 98.12 178 CYS A C 1
ATOM 1400 O O . CYS A 1 178 ? 19.406 1.597 -5.02 1 98.12 178 CYS A O 1
ATOM 1402 N N . PHE A 1 179 ? 19.453 -0.627 -5.105 1 98.06 179 PHE A N 1
ATOM 1403 C CA . PHE A 1 179 ? 19.844 -0.771 -3.707 1 98.06 179 PHE A CA 1
ATOM 1404 C C . PHE A 1 179 ? 21.344 -1.038 -3.592 1 98.06 179 PHE A C 1
ATOM 1406 O O . PHE A 1 179 ? 21.969 -1.466 -4.555 1 98.06 179 PHE A O 1
ATOM 1413 N N . ARG A 1 180 ? 21.969 -0.788 -2.428 1 94.88 180 ARG A N 1
ATOM 1414 C CA . ARG A 1 180 ? 23.406 -0.952 -2.174 1 94.88 180 ARG A CA 1
ATOM 1415 C C . ARG A 1 180 ? 23.812 -2.416 -2.283 1 94.88 180 ARG A C 1
ATOM 1417 O O . ARG A 1 180 ? 23 -3.314 -2.043 1 94.88 180 ARG A O 1
ATOM 1424 N N . PRO B 1 1 ? 5.41 15.672 -7.727 1 95.19 1 PRO B N 1
ATOM 1425 C CA . PRO B 1 1 ? 5.512 15.734 -6.266 1 95.19 1 PRO B CA 1
ATOM 1426 C C . PRO B 1 1 ? 4.824 14.562 -5.574 1 95.19 1 PRO B C 1
ATOM 1428 O O . PRO B 1 1 ? 4.004 13.875 -6.188 1 95.19 1 PRO B O 1
ATOM 1431 N N . LEU B 1 2 ? 5.312 14.211 -4.375 1 98.56 2 LEU B N 1
ATOM 1432 C CA . LEU B 1 2 ? 4.621 13.289 -3.484 1 98.56 2 LEU B CA 1
ATOM 1433 C C . LEU B 1 2 ? 3.758 14.047 -2.479 1 98.56 2 LEU B C 1
ATOM 1435 O O . LEU B 1 2 ? 4.168 15.086 -1.962 1 98.56 2 LEU B O 1
ATOM 1439 N N . PHE B 1 3 ? 2.584 13.57 -2.281 1 98.88 3 PHE B N 1
ATOM 1440 C CA . PHE B 1 3 ? 1.701 14.117 -1.26 1 98.88 3 PHE B CA 1
ATOM 1441 C C . PHE B 1 3 ? 1.617 13.188 -0.057 1 98.88 3 PHE B C 1
ATOM 1443 O O . PHE B 1 3 ? 1.038 12.102 -0.145 1 98.88 3 PHE B O 1
ATOM 1450 N N . TRP B 1 4 ? 2.234 13.609 1.059 1 98.94 4 TRP B N 1
ATOM 1451 C CA . TRP B 1 4 ? 2.328 12.82 2.279 1 98.94 4 TRP B CA 1
ATOM 1452 C C . TRP B 1 4 ? 1.088 13.008 3.146 1 98.94 4 TRP B C 1
ATOM 1454 O O . TRP B 1 4 ? 0.721 14.133 3.482 1 98.94 4 TRP B O 1
ATOM 1464 N N . LEU B 1 5 ? 0.434 11.883 3.445 1 98.88 5 LEU B N 1
ATOM 1465 C CA . LEU B 1 5 ? -0.813 11.945 4.199 1 98.88 5 LEU B CA 1
ATOM 1466 C C . LEU B 1 5 ? -0.767 11.016 5.406 1 98.88 5 LEU B C 1
ATOM 1468 O O . LEU B 1 5 ? -0.248 9.898 5.312 1 98.88 5 LEU B O 1
ATOM 1472 N N . ASP B 1 6 ? -1.251 11.406 6.5 1 98.81 6 ASP B N 1
ATOM 1473 C CA . ASP B 1 6 ? -1.581 10.57 7.648 1 98.81 6 ASP B CA 1
ATOM 1474 C C . ASP B 1 6 ? -2.951 10.93 8.219 1 98.81 6 ASP B C 1
ATOM 1476 O O . ASP B 1 6 ? -3.293 12.109 8.32 1 98.81 6 ASP B O 1
ATOM 1480 N N . LEU B 1 7 ? -3.727 9.953 8.5 1 98.75 7 LEU B N 1
ATOM 1481 C CA . LEU B 1 7 ? -5.02 10.109 9.156 1 98.75 7 LEU B CA 1
ATOM 1482 C C . LEU B 1 7 ? -5.027 9.398 10.508 1 98.75 7 LEU B C 1
ATOM 1484 O O . LEU B 1 7 ? -4.43 8.328 10.656 1 98.75 7 LEU B O 1
ATOM 1488 N N . GLU B 1 8 ? -5.609 9.992 11.453 1 98.56 8 GLU B N 1
ATOM 1489 C CA . GLU B 1 8 ? -6.023 9.312 12.672 1 98.56 8 GLU B CA 1
ATOM 1490 C C . GLU B 1 8 ? -7.523 9.039 12.664 1 98.56 8 GLU B C 1
ATOM 1492 O O . GLU B 1 8 ? -8.32 9.891 12.273 1 98.56 8 GLU B O 1
ATOM 1497 N N . MET B 1 9 ? -7.941 7.871 13.109 1 98.38 9 MET B N 1
ATOM 1498 C CA . MET B 1 9 ? -9.328 7.438 12.992 1 98.38 9 MET B CA 1
ATOM 1499 C C . MET B 1 9 ? -9.844 6.867 14.312 1 98.38 9 MET B C 1
ATOM 1501 O O . MET B 1 9 ? -9.062 6.637 15.234 1 98.38 9 MET B O 1
ATOM 1505 N N . THR B 1 10 ? -11.133 6.648 14.406 1 98.25 10 THR B N 1
ATOM 1506 C CA . THR B 1 10 ? -11.75 6.062 15.594 1 98.25 10 THR B CA 1
ATOM 1507 C C . THR B 1 10 ? -11.57 4.547 15.602 1 98.25 10 THR B C 1
ATOM 1509 O O . THR B 1 10 ? -11.898 3.881 16.578 1 98.25 10 THR B O 1
ATOM 1512 N N . GLY B 1 11 ? -11.078 3.99 14.555 1 96.56 11 GLY B N 1
ATOM 1513 C CA . GLY B 1 11 ? -10.836 2.582 14.289 1 96.56 11 GLY B CA 1
ATOM 1514 C C . GLY B 1 11 ? -10.336 2.318 12.883 1 96.56 11 GLY B C 1
ATOM 1515 O O . GLY B 1 11 ? -10.008 3.254 12.148 1 96.56 11 GLY B O 1
ATOM 1516 N N . LEU B 1 12 ? -10.344 1.103 12.43 1 94 12 LEU B N 1
ATOM 1517 C CA . LEU B 1 12 ? -9.672 0.774 11.18 1 94 12 LEU B CA 1
ATOM 1518 C C . LEU B 1 12 ? -10.68 0.346 10.109 1 94 12 LEU B C 1
ATOM 1520 O O . LEU B 1 12 ? -10.297 0.076 8.969 1 94 12 LEU B O 1
ATOM 1524 N N . ASP B 1 13 ? -11.945 0.294 10.453 1 93.75 13 ASP B N 1
ATOM 1525 C CA . ASP B 1 13 ? -12.984 -0.023 9.492 1 93.75 13 ASP B CA 1
ATOM 1526 C C . ASP B 1 13 ? -13.531 1.244 8.836 1 93.75 13 ASP B C 1
ATOM 1528 O O . ASP B 1 13 ? -14.328 1.967 9.438 1 93.75 13 ASP B O 1
ATOM 1532 N N . SER B 1 14 ? -13.211 1.43 7.523 1 94.75 14 SER B N 1
ATOM 1533 C CA . SER B 1 14 ? -13.508 2.691 6.852 1 94.75 14 SER B CA 1
ATOM 1534 C C . SER B 1 14 ? -15.008 2.859 6.625 1 94.75 14 SER B C 1
ATOM 1536 O O . SER B 1 14 ? -15.469 3.957 6.312 1 94.75 14 SER B O 1
ATOM 1538 N N . ARG B 1 15 ? -15.789 1.836 6.816 1 92.25 15 ARG B N 1
ATOM 1539 C CA . ARG B 1 15 ? -17.234 1.944 6.609 1 92.25 15 ARG B CA 1
ATOM 1540 C C . ARG B 1 15 ? -17.953 2.229 7.922 1 92.25 15 ARG B C 1
ATOM 1542 O O . ARG B 1 15 ? -19.125 2.617 7.918 1 92.25 15 ARG B O 1
ATOM 1549 N N . ARG B 1 16 ? -17.281 2.057 9.031 1 94.38 16 ARG B N 1
ATOM 1550 C CA . ARG B 1 16 ? -17.875 2.246 10.344 1 94.38 16 ARG B CA 1
ATOM 1551 C C . ARG B 1 16 ? -17.188 3.365 11.109 1 94.38 16 ARG B C 1
ATOM 1553 O O . ARG B 1 16 ? -17.828 4.133 11.828 1 94.38 16 ARG B O 1
ATOM 1560 N N . ASP B 1 17 ? -15.891 3.418 10.961 1 97.81 17 ASP B N 1
ATOM 1561 C CA . ASP B 1 17 ? -15.086 4.379 11.711 1 97.81 17 ASP B CA 1
ATOM 1562 C C . ASP B 1 17 ? -14.922 5.68 10.93 1 97.81 17 ASP B C 1
ATOM 1564 O O . ASP B 1 17 ? -15.18 5.727 9.727 1 97.81 17 ASP B O 1
ATOM 1568 N N . VAL B 1 18 ? -14.523 6.691 11.68 1 98.38 18 VAL B N 1
ATOM 1569 C CA . VAL B 1 18 ? -14.469 8.016 11.07 1 98.38 18 VAL B CA 1
ATOM 1570 C C . VAL B 1 18 ? -13.078 8.609 11.242 1 98.38 18 VAL B C 1
ATOM 1572 O O . VAL B 1 18 ? -12.297 8.148 12.078 1 98.38 18 VAL B O 1
ATOM 1575 N N . ILE B 1 19 ? -12.766 9.617 10.359 1 98.75 19 ILE B N 1
ATOM 1576 C CA . ILE B 1 19 ? -11.492 10.328 10.406 1 98.75 19 ILE B CA 1
ATOM 1577 C C . ILE B 1 19 ? -11.539 11.398 11.492 1 98.75 19 ILE B C 1
ATOM 1579 O O . ILE B 1 19 ? -12.461 12.227 11.516 1 98.75 19 ILE B O 1
ATOM 1583 N N . LEU B 1 20 ? -10.562 11.43 12.406 1 98.81 20 LEU B N 1
ATOM 1584 C CA . LEU B 1 20 ? -10.477 12.406 13.477 1 98.81 20 LEU B CA 1
ATOM 1585 C C . LEU B 1 20 ? -9.508 13.531 13.109 1 98.81 20 LEU B C 1
ATOM 1587 O O . LEU B 1 20 ? -9.711 14.68 13.516 1 98.81 20 LEU B O 1
ATOM 1591 N N . GLU B 1 21 ? -8.469 13.195 12.445 1 98.88 21 GLU B N 1
ATOM 1592 C CA . GLU B 1 21 ? -7.383 14.125 12.156 1 98.88 21 GLU B CA 1
ATOM 1593 C C . GLU B 1 21 ? -6.73 13.805 10.812 1 98.88 21 GLU B C 1
ATOM 1595 O O . GLU B 1 21 ? -6.629 12.633 10.43 1 98.88 21 GLU B O 1
ATOM 1600 N N . ALA B 1 22 ? -6.344 14.828 10.086 1 98.88 22 ALA B N 1
ATOM 1601 C CA . ALA B 1 22 ? -5.629 14.688 8.82 1 98.88 22 ALA B CA 1
ATOM 1602 C C . ALA B 1 22 ? -4.484 15.688 8.727 1 98.88 22 ALA B C 1
ATOM 1604 O O . ALA B 1 22 ? -4.617 16.844 9.156 1 98.88 22 ALA B O 1
ATOM 1605 N N . ALA B 1 23 ? -3.41 15.258 8.273 1 98.88 23 ALA B N 1
ATOM 1606 C CA . ALA B 1 23 ? -2.295 16.141 7.941 1 98.88 23 ALA B CA 1
ATOM 1607 C C . ALA B 1 23 ? -1.697 15.789 6.582 1 98.88 23 ALA B C 1
ATOM 1609 O O . ALA B 1 23 ? -1.587 14.609 6.238 1 98.88 23 ALA B O 1
ATOM 1610 N N . MET B 1 24 ? -1.306 16.797 5.844 1 98.81 24 MET B N 1
ATOM 1611 C CA . MET B 1 24 ? -0.71 16.578 4.527 1 98.81 24 MET B CA 1
ATOM 1612 C C . MET B 1 24 ? 0.454 17.531 4.293 1 98.81 24 MET B C 1
ATOM 1614 O O . MET B 1 24 ? 0.381 18.703 4.66 1 98.81 24 MET B O 1
ATOM 1618 N N . LEU B 1 25 ? 1.494 17.062 3.762 1 98.69 25 LEU B N 1
ATOM 1619 C CA . LEU B 1 25 ? 2.619 17.797 3.201 1 98.69 25 LEU B CA 1
ATOM 1620 C C . LEU B 1 25 ? 2.906 17.344 1.772 1 98.69 25 LEU B C 1
ATOM 1622 O O . LEU B 1 25 ? 2.424 16.297 1.339 1 98.69 25 LEU B O 1
ATOM 1626 N N . ALA B 1 26 ? 3.568 18.188 1.033 1 98.69 26 ALA B N 1
ATOM 1627 C CA . ALA B 1 26 ? 4.07 17.766 -0.275 1 98.69 26 ALA B CA 1
ATOM 1628 C C . ALA B 1 26 ? 5.594 17.828 -0.323 1 98.69 26 ALA B C 1
ATOM 1630 O O . ALA B 1 26 ? 6.211 18.609 0.408 1 98.69 26 ALA B O 1
ATOM 1631 N N . SER B 1 27 ? 6.172 16.984 -1.042 1 98.62 27 SER B N 1
ATOM 1632 C CA . SER B 1 27 ? 7.605 17.047 -1.312 1 98.62 27 SER B CA 1
ATOM 1633 C C . SER B 1 27 ? 7.898 16.828 -2.793 1 98.62 27 SER B C 1
ATOM 1635 O O . SER B 1 27 ? 7.047 16.344 -3.535 1 98.62 27 SER B O 1
ATOM 1637 N N . ASP B 1 28 ? 9.086 17.297 -3.182 1 97.69 28 ASP B N 1
ATOM 1638 C CA . ASP B 1 28 ? 9.547 16.859 -4.496 1 97.69 28 ASP B CA 1
ATOM 1639 C C . ASP B 1 28 ? 9.945 15.391 -4.473 1 97.69 28 ASP B C 1
ATOM 1641 O O . ASP B 1 28 ? 10.023 14.773 -3.404 1 97.69 28 ASP B O 1
ATOM 1645 N N . SER B 1 29 ? 10.195 14.82 -5.637 1 95.75 29 SER B N 1
ATOM 1646 C CA . SER B 1 29 ? 10.453 13.391 -5.754 1 95.75 29 SER B CA 1
ATOM 1647 C C . SER B 1 29 ? 11.812 13.023 -5.156 1 95.75 29 SER B C 1
ATOM 1649 O O . SER B 1 29 ? 12.062 11.852 -4.848 1 95.75 29 SER B O 1
ATOM 1651 N N . GLN B 1 30 ? 12.664 14.055 -4.969 1 96.75 30 GLN B N 1
ATOM 1652 C CA . GLN B 1 30 ? 13.992 13.812 -4.418 1 96.75 30 GLN B CA 1
ATOM 1653 C C . GLN B 1 30 ? 13.992 13.961 -2.9 1 96.75 30 GLN B C 1
ATOM 1655 O O . GLN B 1 30 ? 15.008 13.695 -2.244 1 96.75 30 GLN B O 1
ATOM 1660 N N . LEU B 1 31 ? 12.906 14.383 -2.312 1 98.06 31 LEU B N 1
ATOM 1661 C CA . LEU B 1 31 ? 12.695 14.555 -0.879 1 98.06 31 LEU B CA 1
ATOM 1662 C C . LEU B 1 31 ? 13.57 15.672 -0.331 1 98.06 31 LEU B C 1
ATOM 1664 O O . LEU B 1 31 ? 13.938 15.656 0.846 1 98.06 31 LEU B O 1
ATOM 1668 N N . LEU B 1 32 ? 13.922 16.594 -1.135 1 96.88 32 LEU B N 1
ATOM 1669 C CA . LEU B 1 32 ? 14.828 17.656 -0.728 1 96.88 32 LEU B CA 1
ATOM 1670 C C . LEU B 1 32 ? 14.055 18.859 -0.216 1 96.88 32 LEU B C 1
ATOM 1672 O O . LEU B 1 32 ? 14.531 19.594 0.652 1 96.88 32 LEU B O 1
ATOM 1676 N N . ARG B 1 33 ? 12.945 19.094 -0.803 1 97.5 33 ARG B N 1
ATOM 1677 C CA . ARG B 1 33 ? 12.094 20.203 -0.42 1 97.5 33 ARG B CA 1
ATOM 1678 C C . ARG B 1 33 ? 10.711 19.734 -0.004 1 97.5 33 ARG B C 1
ATOM 1680 O O . ARG B 1 33 ? 10.148 18.812 -0.62 1 97.5 33 ARG B O 1
ATOM 1687 N N . THR B 1 34 ? 10.195 20.344 1.018 1 98.12 34 THR B N 1
ATOM 1688 C CA . THR B 1 34 ? 8.836 20.047 1.465 1 98.12 34 THR B CA 1
ATOM 1689 C C . THR B 1 34 ? 8.016 21.328 1.553 1 98.12 34 THR B C 1
ATOM 1691 O O . THR B 1 34 ? 8.57 22.422 1.689 1 98.12 34 THR B O 1
ATOM 1694 N N . VAL B 1 35 ? 6.797 21.203 1.33 1 98.31 35 VAL B N 1
ATOM 1695 C CA . VAL B 1 35 ? 5.824 22.266 1.531 1 98.31 35 VAL B CA 1
ATOM 1696 C C . VAL B 1 35 ? 4.781 21.828 2.559 1 98.31 35 VAL B C 1
ATOM 1698 O O . VAL B 1 35 ? 4.168 20.766 2.42 1 98.31 35 VAL B O 1
ATOM 1701 N N . ASP B 1 36 ? 4.641 22.672 3.574 1 98 36 ASP B N 1
ATOM 1702 C CA . ASP B 1 36 ? 3.646 22.359 4.598 1 98 36 ASP B CA 1
ATOM 1703 C C . ASP B 1 36 ? 2.229 22.531 4.059 1 98 36 ASP B C 1
ATOM 1705 O O . ASP B 1 36 ? 1.956 23.453 3.293 1 98 36 ASP B O 1
ATOM 1709 N N . GLY B 1 37 ? 1.425 21.609 4.391 1 98.38 37 GLY B N 1
ATOM 1710 C CA . GLY B 1 37 ? 0.011 21.672 4.055 1 98.38 37 GLY B CA 1
ATOM 1711 C C . GLY B 1 37 ? -0.891 21.703 5.277 1 98.38 37 GLY B C 1
ATOM 1712 O O . GLY B 1 37 ? -0.484 22.172 6.344 1 98.38 37 GLY B O 1
ATOM 1713 N N . PRO B 1 38 ? -2.137 21.312 5.098 1 98.69 38 PRO B N 1
ATOM 1714 C CA . PRO B 1 38 ? -3.105 21.438 6.191 1 98.69 38 PRO B CA 1
ATOM 1715 C C . PRO B 1 38 ? -2.855 20.422 7.312 1 98.69 38 PRO B C 1
ATOM 1717 O O . PRO B 1 38 ? -2.451 19.297 7.051 1 98.69 38 PRO B O 1
ATOM 1720 N N . GLU B 1 39 ? -3.023 20.812 8.484 1 98.5 39 GLU B N 1
ATOM 1721 C CA . GLU B 1 39 ? -3.209 20.016 9.695 1 98.5 39 GLU B CA 1
ATOM 1722 C C . GLU B 1 39 ? -4.59 20.234 10.297 1 98.5 39 GLU B C 1
ATOM 1724 O O . GLU B 1 39 ? -4.891 21.328 10.781 1 98.5 39 GLU B O 1
ATOM 1729 N N . ILE B 1 40 ? -5.402 19.219 10.281 1 98.75 40 ILE B N 1
ATOM 1730 C CA . ILE B 1 40 ? -6.82 19.438 10.531 1 98.75 40 ILE B CA 1
ATOM 1731 C C . ILE B 1 40 ? -7.32 18.453 11.586 1 98.75 40 ILE B C 1
ATOM 1733 O O . ILE B 1 40 ? -7.066 17.25 11.484 1 98.75 40 ILE B O 1
ATOM 1737 N N . VAL B 1 41 ? -7.957 18.906 12.562 1 98.81 41 VAL B N 1
ATOM 1738 C CA . VAL B 1 41 ? -8.734 18.078 13.477 1 98.81 41 VAL B CA 1
ATOM 1739 C C . VAL B 1 41 ? -10.227 18.234 13.172 1 98.81 41 VAL B C 1
ATOM 1741 O O . VAL B 1 41 ? -10.742 19.359 13.133 1 98.81 41 VAL B O 1
ATOM 1744 N N . ILE B 1 42 ? -10.883 17.188 12.945 1 98.88 42 ILE B N 1
ATOM 1745 C CA . ILE B 1 42 ? -12.281 17.188 12.531 1 98.88 42 ILE B CA 1
ATOM 1746 C C . ILE B 1 42 ? -13.18 17.047 13.758 1 98.88 42 ILE B C 1
ATOM 1748 O O . ILE B 1 42 ? -12.898 16.25 14.648 1 98.88 42 ILE B O 1
ATOM 1752 N N . HIS B 1 43 ? -14.281 17.75 13.773 1 98.81 43 HIS B N 1
ATOM 1753 C CA . HIS B 1 43 ? -15.242 17.688 14.875 1 98.81 43 HIS B CA 1
ATOM 1754 C C . HIS B 1 43 ? -16.062 16.406 14.812 1 98.81 43 HIS B C 1
ATOM 1756 O O . HIS B 1 43 ? -16.562 16.031 13.742 1 98.81 43 HIS B O 1
ATOM 1762 N N . HIS B 1 44 ? -16.25 15.766 15.953 1 98.56 44 HIS B N 1
ATOM 1763 C CA . HIS B 1 44 ? -17.219 14.695 16.125 1 98.56 44 HIS B CA 1
ATOM 1764 C C . HIS B 1 44 ? -17.938 14.805 17.469 1 98.56 44 HIS B C 1
ATOM 1766 O O . HIS B 1 44 ? -17.312 15.156 18.469 1 98.56 44 HIS B O 1
ATOM 1772 N N . ALA B 1 45 ? -19.203 14.5 17.5 1 97.88 45 ALA B N 1
ATOM 1773 C CA . ALA B 1 45 ? -20.016 14.531 18.703 1 97.88 45 ALA B CA 1
ATOM 1774 C C . ALA B 1 45 ? -19.625 13.398 19.656 1 97.88 45 ALA B C 1
ATOM 1776 O O . ALA B 1 45 ? -19.016 12.414 19.234 1 97.88 45 ALA B O 1
ATOM 1777 N N . ASP B 1 46 ? -20.047 13.453 20.844 1 97.06 46 ASP B N 1
ATOM 1778 C CA . ASP B 1 46 ? -19.656 12.555 21.922 1 97.06 46 ASP B CA 1
ATOM 1779 C C . ASP B 1 46 ? -20.031 11.109 21.594 1 97.06 46 ASP B C 1
ATOM 1781 O O . ASP B 1 46 ? -19.25 10.188 21.859 1 97.06 46 ASP B O 1
ATOM 1785 N N . PRO B 1 47 ? -21.188 10.859 21.016 1 97.25 47 PRO B N 1
ATOM 1786 C CA . PRO B 1 47 ? -21.531 9.461 20.734 1 97.25 47 PRO B CA 1
ATOM 1787 C C . PRO B 1 47 ? -20.547 8.805 19.766 1 97.25 47 PRO B C 1
ATOM 1789 O O . PRO B 1 47 ? -20.25 7.609 19.891 1 97.25 47 PRO B O 1
ATOM 1792 N N . VAL B 1 48 ? -20.047 9.578 18.812 1 97.19 48 VAL B N 1
ATOM 1793 C CA . VAL B 1 48 ? -19.062 9.062 17.875 1 97.19 48 VAL B CA 1
ATOM 1794 C C . VAL B 1 48 ? -17.734 8.797 18.594 1 97.19 48 VAL B C 1
ATOM 1796 O O . VAL B 1 48 ? -17.141 7.73 18.438 1 97.19 48 VAL B O 1
ATOM 1799 N N . LEU B 1 49 ? -17.328 9.727 19.422 1 97.81 49 LEU B N 1
ATOM 1800 C CA . LEU B 1 49 ? -16.062 9.633 20.141 1 97.81 49 LEU B CA 1
ATOM 1801 C C . LEU B 1 49 ? -16.078 8.492 21.156 1 97.81 49 LEU B C 1
ATOM 1803 O O . LEU B 1 49 ? -15.07 7.82 21.359 1 97.81 49 LEU B O 1
ATOM 1807 N N . ALA B 1 50 ? -17.203 8.227 21.688 1 95.62 50 ALA B N 1
ATOM 1808 C CA . ALA B 1 50 ? -17.375 7.16 22.672 1 95.62 50 ALA B CA 1
ATOM 1809 C C . ALA B 1 50 ? -17.344 5.785 22.016 1 95.62 50 ALA B C 1
ATOM 1811 O O . ALA B 1 50 ? -17.125 4.773 22.672 1 95.62 50 ALA B O 1
ATOM 1812 N N . GLY B 1 51 ? -17.578 5.773 20.703 1 95.31 51 GLY B N 1
ATOM 1813 C CA . GLY B 1 51 ? -17.656 4.52 19.969 1 95.31 51 GLY B CA 1
ATOM 1814 C C . GLY B 1 51 ? -16.312 4.047 19.453 1 95.31 51 GLY B C 1
ATOM 1815 O O . GLY B 1 51 ? -16.234 3.041 18.734 1 95.31 51 GLY B O 1
ATOM 1816 N N . MET B 1 52 ? -15.25 4.68 19.797 1 95.69 52 MET B N 1
ATOM 1817 C CA . MET B 1 52 ? -13.914 4.285 19.359 1 95.69 52 MET B CA 1
ATOM 1818 C C . MET B 1 52 ? -13.555 2.9 19.906 1 95.69 52 MET B C 1
ATOM 1820 O O . MET B 1 52 ? -13.945 2.539 21.016 1 95.69 52 MET B O 1
ATOM 1824 N N . ASN B 1 53 ? -12.812 2.205 19.047 1 95.69 53 ASN B N 1
ATOM 1825 C CA . ASN B 1 53 ? -12.273 0.967 19.594 1 95.69 53 ASN B CA 1
ATOM 1826 C C . ASN B 1 53 ? -11.266 1.24 20.703 1 95.69 53 ASN B C 1
ATOM 1828 O O . ASN B 1 53 ? -10.828 2.377 20.891 1 95.69 53 ASN B O 1
ATOM 1832 N N . GLU B 1 54 ? -10.867 0.277 21.469 1 95 54 GLU B N 1
ATOM 1833 C CA . GLU B 1 54 ? -10.086 0.437 22.688 1 95 54 GLU B CA 1
ATOM 1834 C C . GLU B 1 54 ? -8.703 1.004 22.391 1 95 54 GLU B C 1
ATOM 1836 O O . GLU B 1 54 ? -8.234 1.911 23.078 1 95 54 GLU B O 1
ATOM 1841 N N . TRP B 1 55 ? -8.086 0.498 21.406 1 93.94 55 TRP B N 1
ATOM 1842 C CA . TRP B 1 55 ? -6.742 0.952 21.062 1 93.94 55 TRP B CA 1
ATOM 1843 C C . TRP B 1 55 ? -6.742 2.434 20.703 1 93.94 55 TRP B C 1
ATOM 1845 O O . TRP B 1 55 ? -5.945 3.209 21.234 1 93.94 55 TRP B O 1
ATOM 1855 N N . SER B 1 56 ? -7.691 2.797 19.828 1 95.5 56 SER B N 1
ATOM 1856 C CA . SER B 1 56 ? -7.789 4.191 19.406 1 95.5 56 SER B CA 1
ATOM 1857 C C . SER B 1 56 ? -8.117 5.102 20.578 1 95.5 56 SER B C 1
ATOM 1859 O O . SER B 1 56 ? -7.562 6.199 20.703 1 95.5 56 SER B O 1
ATOM 1861 N N . ARG B 1 57 ? -8.984 4.684 21.453 1 95.81 57 ARG B N 1
ATOM 1862 C CA . ARG B 1 57 ? -9.367 5.477 22.625 1 95.81 57 ARG B CA 1
ATOM 1863 C C . ARG B 1 57 ? -8.156 5.777 23.5 1 95.81 57 ARG B C 1
ATOM 1865 O O . ARG B 1 57 ? -7.941 6.926 23.891 1 95.81 57 ARG B O 1
ATOM 1872 N N . GLN B 1 58 ? -7.391 4.797 23.734 1 95.5 58 GLN B N 1
ATOM 1873 C CA . GLN B 1 58 ? -6.211 4.969 24.562 1 95.5 58 GLN B CA 1
ATOM 1874 C C . GLN B 1 58 ? -5.207 5.914 23.922 1 95.5 58 GLN B C 1
ATOM 1876 O O . GLN B 1 58 ? -4.688 6.82 24.578 1 95.5 58 GLN B O 1
ATOM 1881 N N . GLN B 1 59 ? -5 5.695 22.641 1 94.62 59 GLN B N 1
ATOM 1882 C CA . GLN B 1 59 ? -4.023 6.508 21.922 1 94.62 59 GLN B CA 1
ATOM 1883 C C . GLN B 1 59 ? -4.469 7.965 21.844 1 94.62 59 GLN B C 1
ATOM 1885 O O . GLN B 1 59 ? -3.682 8.875 22.094 1 94.62 59 GLN B O 1
ATOM 1890 N N . HIS B 1 60 ? -5.758 8.188 21.531 1 96.62 60 HIS B N 1
ATOM 1891 C CA . HIS B 1 60 ? -6.238 9.539 21.281 1 96.62 60 HIS B CA 1
ATOM 1892 C C . HIS B 1 60 ? -6.504 10.289 22.578 1 96.62 60 HIS B C 1
ATOM 1894 O O . HIS B 1 60 ? -6.395 11.516 22.641 1 96.62 60 HIS B O 1
ATOM 1900 N N . ASP B 1 61 ? -6.785 9.547 23.641 1 95.06 61 ASP B N 1
ATOM 1901 C CA . ASP B 1 61 ? -6.852 10.18 24.953 1 95.06 61 ASP B CA 1
ATOM 1902 C C . ASP B 1 61 ? -5.473 10.656 25.406 1 95.06 61 ASP B C 1
ATOM 1904 O O . ASP B 1 61 ? -5.32 11.773 25.891 1 95.06 61 ASP B O 1
ATOM 1908 N N . ARG B 1 62 ? -4.531 9.82 25.219 1 94.56 62 ARG B N 1
ATOM 1909 C CA . ARG B 1 62 ? -3.16 10.133 25.609 1 94.56 62 ARG B CA 1
ATOM 1910 C C . ARG B 1 62 ? -2.623 11.328 24.844 1 94.56 62 ARG B C 1
ATOM 1912 O O . ARG B 1 62 ? -1.958 12.195 25.406 1 94.56 62 ARG B O 1
ATOM 1919 N N . SER B 1 63 ? -2.912 11.453 23.547 1 94.62 63 SER B N 1
ATOM 1920 C CA . SER B 1 63 ? -2.387 12.508 22.688 1 94.62 63 SER B CA 1
ATOM 1921 C C . SER B 1 63 ? -3.217 13.781 22.812 1 94.62 63 SER B C 1
ATOM 1923 O O . SER B 1 63 ? -2.799 14.852 22.359 1 94.62 63 SER B O 1
ATOM 1925 N N . GLY B 1 64 ? -4.445 13.641 23.453 1 97.12 64 GLY B N 1
ATOM 1926 C CA . GLY B 1 64 ? -5.355 14.773 23.562 1 97.12 64 GLY B CA 1
ATOM 1927 C C . GLY B 1 64 ? -6.227 14.961 22.344 1 97.12 64 GLY B C 1
ATOM 1928 O O . GLY B 1 64 ? -6.992 15.922 22.25 1 97.12 64 GLY B O 1
ATOM 1929 N N . LEU B 1 65 ? -6.145 14.055 21.391 1 98 65 LEU B N 1
ATOM 1930 C CA . LEU B 1 65 ? -6.859 14.195 20.125 1 98 65 LEU B CA 1
ATOM 1931 C C . LEU B 1 65 ? -8.367 14.086 20.328 1 98 65 LEU B C 1
ATOM 1933 O O . LEU B 1 65 ? -9.141 14.758 19.656 1 98 65 LEU B O 1
ATOM 1937 N N . THR B 1 66 ? -8.82 13.227 21.297 1 98 66 THR B N 1
ATOM 1938 C CA . THR B 1 66 ? -10.242 13.078 21.562 1 98 66 THR B CA 1
ATOM 1939 C C . THR B 1 66 ? -10.859 14.422 21.953 1 98 66 THR B C 1
ATOM 1941 O O . THR B 1 66 ? -11.875 14.836 21.391 1 98 66 THR B O 1
ATOM 1944 N N . GLU B 1 67 ? -10.211 15.117 22.875 1 98.25 67 GLU B N 1
ATOM 1945 C CA . GLU B 1 67 ? -10.711 16.406 23.328 1 98.25 67 GLU B CA 1
ATOM 1946 C C . GLU B 1 67 ? -10.625 17.453 22.219 1 98.25 67 GLU B C 1
ATOM 1948 O O . GLU B 1 67 ? -11.531 18.281 22.047 1 98.25 67 GLU B O 1
ATOM 1953 N N . ARG B 1 68 ? -9.547 17.391 21.438 1 98.44 68 ARG B N 1
ATOM 1954 C CA . ARG B 1 68 ? -9.398 18.328 20.328 1 98.44 68 ARG B CA 1
ATOM 1955 C C . ARG B 1 68 ? -10.523 18.156 19.297 1 98.44 68 ARG B C 1
ATOM 1957 O O . ARG B 1 68 ? -11.031 19.125 18.75 1 98.44 68 ARG B O 1
ATOM 1964 N N . SER B 1 69 ? -10.852 16.906 19.047 1 98.62 69 SER B N 1
ATOM 1965 C CA . SER B 1 69 ? -11.93 16.625 18.094 1 98.62 69 SER B CA 1
ATOM 1966 C C . SER B 1 69 ? -13.273 17.125 18.641 1 98.62 69 SER B C 1
ATOM 1968 O O . SER B 1 69 ? -14.07 17.688 17.891 1 98.62 69 SER B O 1
ATOM 1970 N N . ARG B 1 70 ? -13.484 16.938 19.953 1 98.12 70 ARG B N 1
ATOM 1971 C CA . ARG B 1 70 ? -14.711 17.391 20.594 1 98.12 70 ARG B CA 1
ATOM 1972 C C . ARG B 1 70 ? -14.867 18.906 20.469 1 98.12 70 ARG B C 1
ATOM 1974 O O . ARG B 1 70 ? -15.961 19.406 20.203 1 98.12 70 ARG B O 1
ATOM 1981 N N . LEU B 1 71 ? -13.797 19.594 20.531 1 98.31 71 LEU B N 1
ATOM 1982 C CA . LEU B 1 71 ? -13.82 21.062 20.594 1 98.31 71 LEU B CA 1
ATOM 1983 C C . LEU B 1 71 ? -13.688 21.672 19.219 1 98.31 71 LEU B C 1
ATOM 1985 O O . LEU B 1 71 ? -13.953 22.859 19.031 1 98.31 71 LEU B O 1
ATOM 1989 N N . SER B 1 72 ? -13.242 20.875 18.234 1 98.69 72 SER B N 1
ATOM 1990 C CA . SER B 1 72 ? -13.055 21.391 16.891 1 98.69 72 SER B CA 1
ATOM 1991 C C . SER B 1 72 ? -14.359 21.922 16.312 1 98.69 72 SER B C 1
ATOM 1993 O O . SER B 1 72 ? -15.445 21.531 16.75 1 98.69 72 SER B O 1
ATOM 1995 N N . THR B 1 73 ? -14.25 22.828 15.359 1 98.56 73 THR B N 1
ATOM 1996 C CA . THR B 1 73 ? -15.414 23.344 14.641 1 98.56 73 THR B CA 1
ATOM 1997 C C . THR B 1 73 ? -15.328 22.984 13.156 1 98.56 73 THR B C 1
ATOM 1999 O O . THR B 1 73 ? -16.141 23.438 12.352 1 98.56 73 THR B O 1
ATOM 2002 N N . THR B 1 74 ? -14.375 22.188 12.758 1 98.81 74 THR B N 1
ATOM 2003 C CA . THR B 1 74 ? -14.141 21.828 11.359 1 98.81 74 THR B CA 1
ATOM 2004 C C . THR B 1 74 ? -14.922 20.562 10.984 1 98.81 74 THR B C 1
ATOM 2006 O O . THR B 1 74 ? -14.836 19.547 11.672 1 98.81 74 THR B O 1
ATOM 2009 N N . SER B 1 75 ? -15.734 20.672 9.922 1 98.81 75 SER B N 1
ATOM 2010 C CA . SER B 1 75 ? -16.484 19.531 9.422 1 98.81 75 SER B CA 1
ATOM 2011 C C . SER B 1 75 ? -15.625 18.656 8.508 1 98.81 75 SER B C 1
ATOM 2013 O O . SER B 1 75 ? -14.57 19.094 8.039 1 98.81 75 SER B O 1
ATOM 2015 N N . LEU B 1 76 ? -16.078 17.438 8.305 1 98.75 76 LEU B N 1
ATOM 2016 C CA . LEU B 1 76 ? -15.422 16.547 7.352 1 98.75 76 LEU B CA 1
ATOM 2017 C C . LEU B 1 76 ? -15.352 17.188 5.969 1 98.75 76 LEU B C 1
ATOM 2019 O O . LEU B 1 76 ? -14.328 17.109 5.293 1 98.75 76 LEU B O 1
ATOM 2023 N N . ALA B 1 77 ? -16.422 17.812 5.57 1 98.75 77 ALA B N 1
ATOM 2024 C CA . ALA B 1 77 ? -16.484 18.469 4.266 1 98.75 77 ALA B CA 1
ATOM 2025 C C . ALA B 1 77 ? -15.445 19.578 4.156 1 98.75 77 ALA B C 1
ATOM 2027 O O . ALA B 1 77 ? -14.797 19.734 3.119 1 98.75 77 ALA B O 1
ATOM 2028 N N . ALA B 1 78 ? -15.297 20.344 5.211 1 98.88 78 ALA B N 1
ATOM 2029 C CA . ALA B 1 78 ? -14.305 21.406 5.227 1 98.88 78 ALA B CA 1
ATOM 2030 C C . ALA B 1 78 ? -12.891 20.844 5.188 1 98.88 78 ALA B C 1
ATOM 2032 O O . ALA B 1 78 ? -12.008 21.391 4.523 1 98.88 78 ALA B O 1
ATOM 2033 N N . ALA B 1 79 ? -12.727 19.781 5.918 1 98.88 79 ALA B N 1
ATOM 2034 C CA . ALA B 1 79 ? -11.43 19.109 5.914 1 98.88 79 ALA B CA 1
ATOM 2035 C C . ALA B 1 79 ? -11.062 18.625 4.508 1 98.88 79 ALA B C 1
ATOM 2037 O O . ALA B 1 79 ? -9.953 18.875 4.031 1 98.88 79 ALA B O 1
ATOM 2038 N N . GLU B 1 80 ? -12 17.969 3.836 1 98.94 80 GLU B N 1
ATOM 2039 C CA . GLU B 1 80 ? -11.766 17.484 2.475 1 98.94 80 GLU B CA 1
ATOM 2040 C C . GLU B 1 80 ? -11.438 18.656 1.537 1 98.94 80 GLU B C 1
ATOM 2042 O O . GLU B 1 80 ? -10.531 18.547 0.705 1 98.94 80 GLU B O 1
ATOM 2047 N N . ALA B 1 81 ? -12.18 19.734 1.665 1 98.88 81 ALA B N 1
ATOM 2048 C CA . ALA B 1 81 ? -11.969 20.906 0.806 1 98.88 81 ALA B CA 1
ATOM 2049 C C . ALA B 1 81 ? -10.555 21.453 0.973 1 98.88 81 ALA B C 1
ATOM 2051 O O . ALA B 1 81 ? -9.914 21.844 -0.007 1 98.88 81 ALA B O 1
ATOM 2052 N N . ALA B 1 82 ? -10.109 21.5 2.188 1 98.88 82 ALA B N 1
ATOM 2053 C CA . ALA B 1 82 ? -8.773 22.031 2.467 1 98.88 82 ALA B CA 1
ATOM 2054 C C . ALA B 1 82 ? -7.695 21.141 1.872 1 98.88 82 ALA B C 1
ATOM 2056 O O . ALA B 1 82 ? -6.742 21.625 1.258 1 98.88 82 ALA B O 1
ATOM 2057 N N . LEU B 1 83 ? -7.832 19.875 2.061 1 98.88 83 LEU B N 1
ATOM 2058 C CA . LEU B 1 83 ? -6.871 18.922 1.505 1 98.88 83 LEU B CA 1
ATOM 2059 C C . LEU B 1 83 ? -6.879 18.984 -0.019 1 98.88 83 LEU B C 1
ATOM 2061 O O . LEU B 1 83 ? -5.816 18.969 -0.648 1 98.88 83 LEU B O 1
ATOM 2065 N N . LEU B 1 84 ? -8.086 19.016 -0.567 1 98.69 84 LEU B N 1
ATOM 2066 C CA . LEU B 1 84 ? -8.242 19.078 -2.016 1 98.69 84 LEU B CA 1
ATOM 2067 C C . LEU B 1 84 ? -7.602 20.328 -2.588 1 98.69 84 LEU B C 1
ATOM 2069 O O . LEU B 1 84 ? -6.91 20.281 -3.605 1 98.69 84 LEU B O 1
ATOM 2073 N N . ALA B 1 85 ? -7.793 21.438 -1.936 1 98.75 85 ALA B N 1
ATOM 2074 C CA . ALA B 1 85 ? -7.203 22.703 -2.379 1 98.75 85 ALA B CA 1
ATOM 2075 C C . ALA B 1 85 ? -5.68 22.625 -2.387 1 98.75 85 ALA B C 1
ATOM 2077 O O . ALA B 1 85 ? -5.027 23.125 -3.307 1 98.75 85 ALA B O 1
ATOM 2078 N N . PHE B 1 86 ? -5.168 22.016 -1.348 1 98.81 86 PHE B N 1
ATOM 2079 C CA . PHE B 1 86 ? -3.725 21.844 -1.257 1 98.81 86 PHE B CA 1
ATOM 2080 C C . PHE B 1 86 ? -3.205 21 -2.42 1 98.81 86 PHE B C 1
ATOM 2082 O O . PHE B 1 86 ? -2.215 21.375 -3.059 1 98.81 86 PHE B O 1
ATOM 2089 N N . VAL B 1 87 ? -3.848 19.891 -2.76 1 98.69 87 VAL B N 1
ATOM 2090 C CA . VAL B 1 87 ? -3.459 19.016 -3.863 1 98.69 87 VAL B CA 1
ATOM 2091 C C . VAL B 1 87 ? -3.564 19.766 -5.184 1 98.69 87 VAL B C 1
ATOM 2093 O O . VAL B 1 87 ? -2.652 19.719 -6.012 1 98.69 87 VAL B O 1
ATOM 2096 N N . GLU B 1 88 ? -4.637 20.5 -5.363 1 97.75 88 GLU B N 1
ATOM 2097 C CA . GLU B 1 88 ? -4.863 21.234 -6.609 1 97.75 88 GLU B CA 1
ATOM 2098 C C . GLU B 1 88 ? -3.807 22.297 -6.828 1 97.75 88 GLU B C 1
ATOM 2100 O O . GLU B 1 88 ? -3.412 22.578 -7.965 1 97.75 88 GLU B O 1
ATOM 2105 N N . THR B 1 89 ? -3.34 22.859 -5.781 1 97.69 89 THR B N 1
ATOM 2106 C CA . THR B 1 89 ? -2.352 23.938 -5.852 1 97.69 89 THR B CA 1
ATOM 2107 C C . THR B 1 89 ? -0.985 23.375 -6.246 1 97.69 89 THR B C 1
ATOM 2109 O O . THR B 1 89 ? -0.24 24.016 -6.988 1 97.69 89 THR B O 1
ATOM 2112 N N . HIS B 1 90 ? -0.71 22.203 -5.77 1 97.5 90 HIS B N 1
ATOM 2113 C CA . HIS B 1 90 ? 0.677 21.766 -5.867 1 97.5 90 HIS B CA 1
ATOM 2114 C C . HIS B 1 90 ? 0.824 20.625 -6.867 1 97.5 90 HIS B C 1
ATOM 2116 O O . HIS B 1 90 ? 1.942 20.25 -7.23 1 97.5 90 HIS B O 1
ATOM 2122 N N . CYS B 1 91 ? -0.242 19.984 -7.254 1 96.19 91 CYS B N 1
ATOM 2123 C CA . CYS B 1 91 ? -0.203 18.922 -8.25 1 96.19 91 CYS B CA 1
ATOM 2124 C C . CYS B 1 91 ? -0.354 19.484 -9.656 1 96.19 91 CYS B C 1
ATOM 2126 O O . CYS B 1 91 ? -1.314 20.203 -9.945 1 96.19 91 CYS B O 1
ATOM 2128 N N . PRO B 1 92 ? 0.531 19.234 -10.516 1 89.25 92 PRO B N 1
ATOM 2129 C CA . PRO B 1 92 ? 0.505 19.844 -11.852 1 89.25 92 PRO B CA 1
ATOM 2130 C C . PRO B 1 92 ? -0.684 19.375 -12.688 1 89.25 92 PRO B C 1
ATOM 2132 O O . PRO B 1 92 ? -0.849 18.172 -12.914 1 89.25 92 PRO B O 1
ATOM 2135 N N . GLY B 1 93 ? -1.439 20.312 -13.164 1 89.19 93 GLY B N 1
ATOM 2136 C CA . GLY B 1 93 ? -2.461 20.078 -14.172 1 89.19 93 GLY B CA 1
ATOM 2137 C C . GLY B 1 93 ? -3.449 19 -13.773 1 89.19 93 GLY B C 1
ATOM 2138 O O . GLY B 1 93 ? -3.998 19.016 -12.672 1 89.19 93 GLY B O 1
ATOM 2139 N N . ASP B 1 94 ? -3.611 17.969 -14.797 1 91.5 94 ASP B N 1
ATOM 2140 C CA . ASP B 1 94 ? -4.637 16.953 -14.625 1 91.5 94 ASP B CA 1
ATOM 2141 C C . ASP B 1 94 ? -4.023 15.641 -14.133 1 91.5 94 ASP B C 1
ATOM 2143 O O . ASP B 1 94 ? -4.715 14.617 -14.039 1 91.5 94 ASP B O 1
ATOM 2147 N N . ALA B 1 95 ? -2.773 15.766 -13.773 1 94.38 95 ALA B N 1
ATOM 2148 C CA . ALA B 1 95 ? -2.133 14.562 -13.258 1 94.38 95 ALA B CA 1
ATOM 2149 C C . ALA B 1 95 ? -2.75 14.133 -11.922 1 94.38 95 ALA B C 1
ATOM 2151 O O . ALA B 1 95 ? -3.201 14.977 -11.148 1 94.38 95 ALA B O 1
ATOM 2152 N N . LYS B 1 96 ? -2.852 12.82 -11.727 1 97.88 96 LYS B N 1
ATOM 2153 C CA . LYS B 1 96 ? -3.291 12.336 -10.422 1 97.88 96 LYS B CA 1
ATOM 2154 C C . LYS B 1 96 ? -2.164 12.422 -9.398 1 97.88 96 LYS B C 1
ATOM 2156 O O . LYS B 1 96 ? -1.009 12.133 -9.711 1 97.88 96 LYS B O 1
ATOM 2161 N N . ALA B 1 97 ? -2.465 12.883 -8.242 1 98.5 97 ALA B N 1
ATOM 2162 C CA . ALA B 1 97 ? -1.49 13.016 -7.164 1 98.5 97 ALA B CA 1
ATOM 2163 C C . ALA B 1 97 ? -1.142 11.656 -6.566 1 98.5 97 ALA B C 1
ATOM 2165 O O . ALA B 1 97 ? -2.021 10.82 -6.359 1 98.5 97 ALA B O 1
ATOM 2166 N N . VAL B 1 98 ? 0.13 11.414 -6.309 1 98.56 98 VAL B N 1
ATOM 2167 C CA . VAL B 1 98 ? 0.595 10.18 -5.688 1 98.56 98 VAL B CA 1
ATOM 2168 C C . VAL B 1 98 ? 0.722 10.375 -4.18 1 98.56 98 VAL B C 1
ATOM 2170 O O . VAL B 1 98 ? 1.472 11.242 -3.721 1 98.56 98 VAL B O 1
ATOM 2173 N N . LEU B 1 99 ? -0.025 9.562 -3.412 1 98.81 99 LEU B N 1
ATOM 2174 C CA . LEU B 1 99 ? 0.053 9.617 -1.956 1 98.81 99 LEU B CA 1
ATOM 2175 C C . LEU B 1 99 ? 1.278 8.867 -1.45 1 98.81 99 LEU B C 1
ATOM 2177 O O . LEU B 1 99 ? 1.644 7.824 -2.002 1 98.81 99 LEU B O 1
ATOM 2181 N N . ALA B 1 100 ? 1.824 9.383 -0.452 1 98.88 100 ALA B N 1
ATOM 2182 C CA . ALA B 1 100 ? 2.928 8.727 0.249 1 98.88 100 ALA B CA 1
ATOM 2183 C C . ALA B 1 100 ? 2.686 8.711 1.756 1 98.88 100 ALA B C 1
ATOM 2185 O O . ALA B 1 100 ? 1.96 9.555 2.285 1 98.88 100 ALA B O 1
ATOM 2186 N N . GLY B 1 101 ? 3.236 7.809 2.471 1 98.69 101 GLY B N 1
ATOM 2187 C CA . GLY B 1 101 ? 3.121 7.656 3.912 1 98.69 101 GLY B CA 1
ATOM 2188 C C . GLY B 1 101 ? 3.424 6.25 4.391 1 98.69 101 GLY B C 1
ATOM 2189 O O . GLY B 1 101 ? 3.842 5.398 3.604 1 98.69 101 GLY B O 1
ATOM 2190 N N . ALA B 1 102 ? 3.312 5.969 5.684 1 97.94 102 ALA B N 1
ATOM 2191 C CA . ALA B 1 102 ? 3.467 4.637 6.266 1 97.94 102 ALA B CA 1
ATOM 2192 C C . ALA B 1 102 ? 2.135 3.893 6.289 1 97.94 102 ALA B C 1
ATOM 2194 O O . ALA B 1 102 ? 1.169 4.352 6.902 1 97.94 102 ALA B O 1
ATOM 2195 N N . CYS B 1 103 ? 2.096 2.697 5.625 1 97.75 103 CYS B N 1
ATOM 2196 C CA . CYS B 1 103 ? 0.854 1.953 5.441 1 97.75 103 CYS B CA 1
ATOM 2197 C C . CYS B 1 103 ? -0.248 2.855 4.902 1 97.75 103 CYS B C 1
ATOM 2199 O O . CYS B 1 103 ? -1.379 2.822 5.395 1 97.75 103 CYS B O 1
ATOM 2201 N N . VAL B 1 104 ? 0.092 3.682 3.928 1 98.56 104 VAL B N 1
ATOM 2202 C CA . VAL B 1 104 ? -0.722 4.816 3.504 1 98.56 104 VAL B CA 1
ATOM 2203 C C . VAL B 1 104 ? -1.939 4.32 2.729 1 98.56 104 VAL B C 1
ATOM 2205 O O . VAL B 1 104 ? -2.9 5.062 2.523 1 98.56 104 VAL B O 1
ATOM 2208 N N . TYR B 1 105 ? -1.934 3.076 2.271 1 97.62 105 TYR B N 1
ATOM 2209 C CA . TYR B 1 105 ? -3.098 2.531 1.582 1 97.62 105 TYR B CA 1
ATOM 2210 C C . TYR B 1 105 ? -4.324 2.545 2.488 1 97.62 105 TYR B C 1
ATOM 2212 O O . TYR B 1 105 ? -5.453 2.672 2.012 1 97.62 105 TYR B O 1
ATOM 2220 N N . LYS B 1 106 ? -4.086 2.393 3.842 1 97.62 106 LYS B N 1
ATOM 2221 C CA . LYS B 1 106 ? -5.199 2.465 4.781 1 97.62 106 L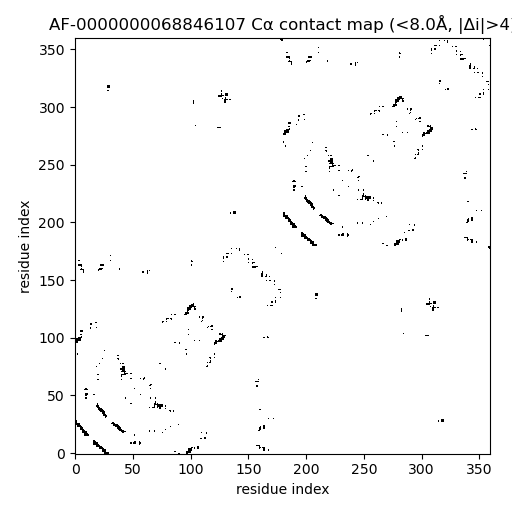YS B CA 1
ATOM 2222 C C . LYS B 1 106 ? -5.812 3.861 4.797 1 97.62 106 LYS B C 1
ATOM 2224 O O . LYS B 1 106 ? -7.039 4.008 4.828 1 97.62 106 LYS B O 1
ATOM 2229 N N . ASP B 1 107 ? -4.973 4.844 4.789 1 98.56 107 ASP B N 1
ATOM 2230 C CA . ASP B 1 107 ? -5.461 6.215 4.676 1 98.56 107 ASP B CA 1
ATOM 2231 C C . ASP B 1 107 ? -6.242 6.414 3.377 1 98.56 107 ASP B C 1
ATOM 2233 O O . ASP B 1 107 ? -7.301 7.039 3.373 1 98.56 107 ASP B O 1
ATOM 2237 N N . LEU B 1 108 ? -5.652 5.867 2.314 1 98.44 108 LEU B N 1
ATOM 2238 C CA . LEU B 1 108 ? -6.312 5.977 1.018 1 98.44 108 LEU B CA 1
ATOM 2239 C C . LEU B 1 108 ? -7.691 5.328 1.054 1 98.44 108 LEU B C 1
ATOM 2241 O O . LEU B 1 108 ? -8.641 5.84 0.457 1 98.44 108 LEU B O 1
ATOM 2245 N N . GLU B 1 109 ? -7.797 4.203 1.716 1 96.69 109 GLU B N 1
ATOM 2246 C CA . GLU B 1 109 ? -9.086 3.531 1.877 1 96.69 109 GLU B CA 1
ATOM 2247 C C . GLU B 1 109 ? -10.102 4.441 2.568 1 96.69 109 GLU B C 1
ATOM 2249 O O . GLU B 1 109 ? -11.25 4.531 2.141 1 96.69 109 GLU B O 1
ATOM 2254 N N . PHE B 1 110 ? -9.711 5.129 3.639 1 98.38 110 PHE B N 1
ATOM 2255 C CA . PHE B 1 110 ? -10.609 6.043 4.344 1 98.38 110 PHE B CA 1
ATOM 2256 C C . PHE B 1 110 ? -10.969 7.23 3.467 1 98.38 110 PHE B C 1
ATOM 2258 O O . PHE B 1 110 ? -12.109 7.699 3.49 1 98.38 110 PHE B O 1
ATOM 2265 N N . VAL B 1 111 ? -10.008 7.715 2.699 1 98.69 111 VAL B N 1
ATOM 2266 C CA . VAL B 1 111 ? -10.258 8.82 1.78 1 98.69 111 VAL B CA 1
ATOM 2267 C C . VAL B 1 111 ? -11.297 8.398 0.742 1 98.69 111 VAL B C 1
ATOM 2269 O O . VAL B 1 111 ? -12.195 9.172 0.4 1 98.69 111 VAL B O 1
ATOM 2272 N N . GLU B 1 112 ? -11.164 7.184 0.25 1 97.19 112 GLU B N 1
ATOM 2273 C CA . GLU B 1 112 ? -12.094 6.672 -0.748 1 97.19 112 GLU B CA 1
ATOM 2274 C C . GLU B 1 112 ? -13.531 6.711 -0.23 1 97.19 112 GLU B C 1
ATOM 2276 O O . GLU B 1 112 ? -14.453 7.047 -0.974 1 97.19 112 GLU B O 1
ATOM 2281 N N . VAL B 1 113 ? -13.742 6.445 1.028 1 96.75 113 VAL B N 1
ATOM 2282 C CA . VAL B 1 113 ? -15.078 6.34 1.613 1 96.75 113 VAL B CA 1
ATOM 2283 C C . VAL B 1 113 ? -15.555 7.719 2.068 1 96.75 113 VAL B C 1
ATOM 2285 O O . VAL B 1 113 ? -16.703 8.094 1.83 1 96.75 113 VAL B O 1
ATOM 2288 N N . HIS B 1 114 ? -14.695 8.594 2.645 1 98.44 114 HIS B N 1
ATOM 2289 C CA . HIS B 1 114 ? -15.125 9.766 3.398 1 98.44 114 HIS B CA 1
ATOM 2290 C C . HIS B 1 114 ? -14.852 11.047 2.623 1 98.44 114 HIS B C 1
ATOM 2292 O O . HIS B 1 114 ? -15.414 12.102 2.936 1 98.44 114 HIS B O 1
ATOM 2298 N N . MET B 1 115 ? -13.93 10.961 1.69 1 98.69 115 MET B N 1
ATOM 2299 C CA . MET B 1 115 ? -13.516 12.156 0.96 1 98.69 115 MET B CA 1
ATOM 2300 C C . MET B 1 115 ? -13.445 11.883 -0.538 1 98.69 115 MET B C 1
ATOM 2302 O O . MET B 1 115 ? -12.375 11.977 -1.145 1 98.69 115 MET B O 1
ATOM 2306 N N . PRO B 1 116 ? -14.602 11.625 -1.175 1 98.12 116 PRO B N 1
ATOM 2307 C CA . PRO B 1 116 ? -14.633 11.172 -2.566 1 98.12 116 PRO B CA 1
ATOM 2308 C C . PRO B 1 116 ? -14.094 12.219 -3.539 1 98.12 116 PRO B C 1
ATOM 2310 O O . PRO B 1 116 ? -13.516 11.875 -4.57 1 98.12 116 PRO B O 1
ATOM 2313 N N . ARG B 1 117 ? -14.234 13.523 -3.299 1 98.44 117 ARG B N 1
ATOM 2314 C CA . ARG B 1 117 ? -13.688 14.547 -4.18 1 98.44 117 ARG B CA 1
ATOM 2315 C C . ARG B 1 117 ? -12.164 14.539 -4.164 1 98.44 117 ARG B C 1
ATOM 2317 O O . ARG B 1 117 ? -11.523 14.703 -5.203 1 98.44 117 ARG B O 1
ATOM 2324 N N . LEU B 1 118 ? -11.633 14.367 -3.004 1 98.75 118 LEU B N 1
ATOM 2325 C CA . LEU B 1 118 ? -10.18 14.234 -2.898 1 98.75 118 LEU B CA 1
ATOM 2326 C C . LEU B 1 118 ? -9.703 12.961 -3.586 1 98.75 118 LEU B C 1
ATOM 2328 O O . LEU B 1 118 ? -8.711 12.984 -4.316 1 98.75 118 LEU B O 1
ATOM 2332 N N . ARG B 1 119 ? -10.406 11.883 -3.326 1 98.5 119 ARG B N 1
ATOM 2333 C CA . ARG B 1 119 ? -10.039 10.602 -3.918 1 98.5 119 ARG B CA 1
ATOM 2334 C C . ARG B 1 119 ? -9.914 10.711 -5.434 1 98.5 119 ARG B C 1
ATOM 2336 O O . ARG B 1 119 ? -9.031 10.102 -6.039 1 98.5 119 ARG B O 1
ATOM 2343 N N . ALA B 1 120 ? -10.789 11.469 -6.039 1 97.56 120 ALA B N 1
ATOM 2344 C CA . ALA B 1 120 ? -10.844 11.602 -7.492 1 97.56 120 ALA B CA 1
ATOM 2345 C C . ALA B 1 120 ? -9.562 12.234 -8.031 1 97.56 120 ALA B C 1
ATOM 2347 O O . ALA B 1 120 ? -9.242 12.086 -9.211 1 97.56 120 ALA B O 1
ATOM 2348 N N . ARG B 1 121 ? -8.797 12.906 -7.207 1 98.25 121 ARG B N 1
ATOM 2349 C CA . ARG B 1 121 ? -7.574 13.602 -7.621 1 98.25 121 ARG B CA 1
ATOM 2350 C C . ARG B 1 121 ? -6.34 12.773 -7.293 1 98.25 121 ARG B C 1
ATOM 2352 O O . ARG B 1 121 ? -5.219 13.164 -7.621 1 98.25 121 ARG B O 1
ATOM 2359 N N . LEU B 1 122 ? -6.574 11.625 -6.676 1 98.56 122 LEU B N 1
ATOM 2360 C CA . LEU B 1 122 ? -5.449 10.812 -6.23 1 98.56 122 LEU B CA 1
ATOM 2361 C C . LEU B 1 122 ? -5.234 9.625 -7.16 1 98.56 122 LEU B C 1
ATOM 2363 O O . LEU B 1 122 ? -6.199 9.039 -7.656 1 98.56 122 LEU B O 1
ATOM 2367 N N . SER B 1 123 ? -3.957 9.32 -7.391 1 97.88 123 SER B N 1
ATOM 2368 C CA . SER B 1 123 ? -3.586 8.094 -8.094 1 97.88 123 SER B CA 1
ATOM 2369 C C . SER B 1 123 ? -3.926 6.859 -7.266 1 97.88 123 SER B C 1
ATOM 2371 O O . SER B 1 123 ? -4.035 6.938 -6.039 1 97.88 123 SER B O 1
ATOM 2373 N N . HIS B 1 124 ? -4.191 5.727 -7.965 1 95.31 124 HIS B N 1
ATOM 2374 C CA . HIS B 1 124 ? -4.301 4.461 -7.246 1 95.31 124 HIS B CA 1
ATOM 2375 C C . HIS B 1 124 ? -2.938 3.994 -6.75 1 95.31 124 HIS B C 1
ATOM 2377 O O . HIS B 1 124 ? -2.855 3.139 -5.863 1 95.31 124 HIS B O 1
ATOM 2383 N N . ARG B 1 125 ? -1.861 4.52 -7.371 1 97 125 ARG B N 1
ATOM 2384 C CA . ARG B 1 125 ? -0.513 4.195 -6.914 1 97 125 ARG B CA 1
ATOM 2385 C C . ARG B 1 125 ? -0.147 5 -5.672 1 97 125 ARG B C 1
ATOM 2387 O O . ARG B 1 125 ? -0.514 6.172 -5.555 1 97 125 ARG B O 1
ATOM 2394 N N . VAL B 1 126 ? 0.546 4.352 -4.75 1 98.62 126 VAL B N 1
ATOM 2395 C CA . VAL B 1 126 ? 1.015 5.027 -3.545 1 98.62 126 VAL B CA 1
ATOM 2396 C C . VAL B 1 126 ? 2.498 4.738 -3.334 1 98.62 126 VAL B C 1
ATOM 2398 O O . VAL B 1 126 ? 3.051 3.816 -3.941 1 98.62 126 VAL B O 1
ATOM 2401 N N . VAL B 1 127 ? 3.172 5.57 -2.643 1 98.81 127 VAL B N 1
ATOM 2402 C CA . VAL B 1 127 ? 4.5 5.301 -2.098 1 98.81 127 VAL B CA 1
ATOM 2403 C C . VAL B 1 127 ? 4.395 4.992 -0.606 1 98.81 127 VAL B C 1
ATOM 2405 O O . VAL B 1 127 ? 4.188 5.895 0.209 1 98.81 127 VAL B O 1
ATOM 2408 N N . ASP B 1 128 ? 4.543 3.73 -0.336 1 98.88 128 ASP B N 1
ATOM 2409 C CA . ASP B 1 128 ? 4.391 3.234 1.028 1 98.88 128 ASP B CA 1
ATOM 2410 C C . ASP B 1 128 ? 5.75 3.045 1.699 1 98.88 128 ASP B C 1
ATOM 2412 O O . ASP B 1 128 ? 6.434 2.049 1.458 1 98.88 128 ASP B O 1
ATOM 2416 N N . VAL B 1 129 ? 6.066 3.875 2.658 1 98.69 129 VAL B N 1
ATOM 2417 C CA . VAL B 1 129 ? 7.355 3.859 3.342 1 98.69 129 VAL B CA 1
ATOM 2418 C C . VAL B 1 129 ? 7.527 2.543 4.094 1 98.69 129 VAL B C 1
ATOM 2420 O O . VAL B 1 129 ? 8.641 2.029 4.215 1 98.69 129 VAL B O 1
ATOM 2423 N N . SER B 1 130 ? 6.422 1.96 4.582 1 98.56 130 SER B N 1
ATOM 2424 C CA . SER B 1 130 ? 6.48 0.697 5.309 1 98.56 130 SER B CA 1
ATOM 2425 C C . SER B 1 130 ? 7.012 -0.426 4.426 1 98.56 130 SER B C 1
ATOM 2427 O O . SER B 1 130 ? 7.621 -1.377 4.922 1 98.56 130 SER B O 1
ATOM 2429 N N . THR B 1 131 ? 6.781 -0.34 3.07 1 98.81 131 THR B N 1
ATOM 2430 C CA . THR B 1 131 ? 7.383 -1.275 2.125 1 98.81 131 THR B CA 1
ATOM 2431 C C . THR B 1 131 ? 8.906 -1.196 2.182 1 98.81 131 THR B C 1
ATOM 2433 O O . THR B 1 131 ? 9.578 -2.219 2.332 1 98.81 131 THR B O 1
ATOM 2436 N N . VAL B 1 132 ? 9.438 0.032 2.096 1 98.75 132 VAL B N 1
ATOM 2437 C CA . VAL B 1 132 ? 10.875 0.253 2.109 1 98.75 132 VAL B CA 1
ATOM 2438 C C . VAL B 1 132 ? 11.453 -0.18 3.455 1 98.75 132 VAL B C 1
ATOM 2440 O O . VAL B 1 132 ? 12.508 -0.817 3.508 1 98.75 132 VAL B O 1
ATOM 2443 N N . ARG B 1 133 ? 10.766 0.123 4.543 1 98.5 133 ARG B N 1
ATOM 2444 C CA . ARG B 1 133 ? 11.18 -0.281 5.883 1 98.5 133 ARG B CA 1
ATOM 2445 C C . ARG B 1 133 ? 11.32 -1.797 5.98 1 98.5 133 ARG B C 1
ATOM 2447 O O . ARG B 1 133 ? 12.312 -2.301 6.512 1 98.5 133 ARG B O 1
ATOM 2454 N N . HIS B 1 134 ? 10.297 -2.516 5.48 1 98.62 134 HIS B N 1
ATOM 2455 C CA . HIS B 1 134 ? 10.32 -3.973 5.535 1 98.62 134 HIS B CA 1
ATOM 2456 C C . HIS B 1 134 ? 11.523 -4.535 4.789 1 98.62 134 HIS B C 1
ATOM 2458 O O . HIS B 1 134 ? 12.242 -5.383 5.316 1 98.62 134 HIS B O 1
ATOM 2464 N N . LEU B 1 135 ? 11.75 -4.031 3.588 1 98.75 135 LEU B N 1
ATOM 2465 C CA . LEU B 1 135 ? 12.852 -4.5 2.758 1 98.75 135 LEU B CA 1
ATOM 2466 C C . LEU B 1 135 ? 14.195 -4.148 3.391 1 98.75 135 LEU B C 1
ATOM 2468 O O . LEU B 1 135 ? 15.117 -4.965 3.391 1 98.75 135 LEU B O 1
ATOM 2472 N N . ALA B 1 136 ? 14.312 -2.953 3.934 1 98.38 136 ALA B N 1
ATOM 2473 C CA . ALA B 1 136 ? 15.555 -2.496 4.559 1 98.38 136 ALA B CA 1
ATOM 2474 C C . ALA B 1 136 ? 15.922 -3.375 5.75 1 98.38 136 ALA B C 1
ATOM 2476 O O . ALA B 1 136 ? 17.094 -3.703 5.945 1 98.38 136 ALA B O 1
ATOM 2477 N N . HIS B 1 137 ? 14.953 -3.73 6.559 1 98 137 HIS B N 1
ATOM 2478 C CA . HIS B 1 137 ? 15.211 -4.582 7.715 1 98 137 HIS B CA 1
ATOM 2479 C C . HIS B 1 137 ? 15.734 -5.949 7.289 1 98 137 HIS B C 1
ATOM 2481 O O . HIS B 1 137 ? 16.594 -6.527 7.965 1 98 137 HIS B O 1
ATOM 2487 N N . ALA B 1 138 ? 15.234 -6.457 6.199 1 97.56 138 ALA B N 1
ATOM 2488 C CA . ALA B 1 138 ? 15.633 -7.773 5.711 1 97.56 138 ALA B CA 1
ATOM 2489 C C . ALA B 1 138 ? 17 -7.707 5.023 1 97.56 138 ALA B C 1
ATOM 2491 O O . ALA B 1 138 ? 17.812 -8.617 5.176 1 97.56 138 ALA B O 1
ATOM 2492 N N . TRP B 1 139 ? 17.281 -6.629 4.293 1 98.12 139 TRP B N 1
ATOM 2493 C CA . TRP B 1 139 ? 18.422 -6.582 3.391 1 98.12 139 TRP B CA 1
ATOM 2494 C C . TRP B 1 139 ? 19.594 -5.859 4.039 1 98.12 139 TRP B C 1
ATOM 2496 O O . TRP B 1 139 ? 20.75 -6.086 3.674 1 98.12 139 TRP B O 1
ATOM 2506 N N . TYR B 1 140 ? 19.375 -5.008 4.973 1 98 140 TYR B N 1
ATOM 2507 C CA . TYR B 1 140 ? 20.391 -4.176 5.594 1 98 140 TYR B CA 1
ATOM 2508 C C . TYR B 1 140 ? 20.203 -4.109 7.105 1 98 140 TYR B C 1
ATOM 2510 O O . TYR B 1 140 ? 20 -3.031 7.664 1 98 140 TYR B O 1
ATOM 2518 N N . PRO B 1 141 ? 20.453 -5.191 7.797 1 97.12 141 PRO B N 1
ATOM 2519 C CA . PRO B 1 141 ? 20.203 -5.242 9.242 1 97.12 141 PRO B CA 1
ATOM 2520 C C . PRO B 1 141 ? 21.047 -4.23 10.016 1 97.12 141 PRO B C 1
ATOM 2522 O O . PRO B 1 141 ? 20.609 -3.727 11.055 1 97.12 141 PRO B O 1
ATOM 2525 N N . GLY B 1 142 ? 22.219 -3.914 9.562 1 97.25 142 GLY B N 1
ATOM 2526 C CA . GLY B 1 142 ? 23.031 -2.895 10.211 1 97.25 142 GLY B CA 1
ATOM 2527 C C . GLY B 1 142 ? 22.375 -1.524 10.203 1 97.25 142 GLY B C 1
ATOM 2528 O O . GLY B 1 142 ? 22.297 -0.871 11.25 1 97.25 142 GLY B O 1
ATOM 2529 N N . ALA B 1 143 ? 21.891 -1.094 9.016 1 97.44 143 ALA B N 1
ATOM 2530 C CA . ALA B 1 143 ? 21.188 0.182 8.906 1 97.44 143 ALA B CA 1
ATOM 2531 C C . ALA B 1 143 ? 19.906 0.175 9.727 1 97.44 143 ALA B C 1
ATOM 2533 O O . ALA B 1 143 ? 19.547 1.18 10.352 1 97.44 143 ALA B O 1
ATOM 2534 N N . ALA B 1 144 ? 19.234 -0.97 9.742 1 97.19 144 ALA B N 1
ATOM 2535 C CA . ALA B 1 144 ? 17.969 -1.102 10.469 1 97.19 144 ALA B CA 1
ATOM 2536 C C . ALA B 1 144 ? 18.188 -0.913 11.969 1 97.19 144 ALA B C 1
ATOM 2538 O O . ALA B 1 144 ? 17.359 -0.291 12.648 1 97.19 144 ALA B O 1
ATOM 2539 N N . ARG B 1 145 ? 19.297 -1.387 12.461 1 96.44 145 ARG B N 1
ATOM 2540 C CA . ARG B 1 145 ? 19.609 -1.3 13.883 1 96.44 145 ARG B CA 1
ATOM 2541 C C . ARG B 1 145 ? 19.844 0.146 14.312 1 96.44 145 ARG B C 1
ATOM 2543 O O . ARG B 1 145 ? 19.5 0.533 15.43 1 96.44 145 ARG B O 1
ATOM 2550 N N . LYS B 1 146 ? 20.234 0.911 13.391 1 97.06 146 LYS B N 1
ATOM 2551 C CA . LYS B 1 146 ? 20.594 2.289 13.703 1 97.06 146 LYS B CA 1
ATOM 2552 C C . LYS B 1 146 ? 19.438 3.244 13.398 1 97.06 146 LYS B C 1
ATOM 2554 O O . LYS B 1 146 ? 19.5 4.422 13.766 1 97.06 146 LYS B O 1
ATOM 2559 N N . ALA B 1 147 ? 18.438 2.738 12.773 1 96.19 147 ALA B N 1
ATOM 2560 C CA . ALA B 1 147 ? 17.375 3.588 12.25 1 96.19 147 ALA B CA 1
ATOM 2561 C C . ALA B 1 147 ? 16.641 4.312 13.375 1 96.19 147 ALA B C 1
ATOM 2563 O O . ALA B 1 147 ? 16.359 5.508 13.273 1 96.19 147 ALA B O 1
ATOM 2564 N N . ARG B 1 148 ? 16.328 3.613 14.484 1 92.5 148 ARG B N 1
ATOM 2565 C CA . ARG B 1 148 ? 15.562 4.203 15.578 1 92.5 148 ARG B CA 1
ATOM 2566 C C . ARG B 1 148 ? 16.281 5.414 16.156 1 92.5 148 ARG B C 1
ATOM 2568 O O . ARG B 1 148 ? 15.672 6.465 16.375 1 92.5 148 ARG B O 1
ATOM 2575 N N . ALA B 1 149 ? 17.469 5.203 16.375 1 94.62 149 ALA B N 1
ATOM 2576 C CA . ALA B 1 149 ? 18.266 6.301 16.922 1 94.62 149 ALA B CA 1
ATOM 2577 C C . ALA B 1 149 ? 18.375 7.453 15.922 1 94.62 149 ALA B C 1
ATOM 2579 O O . ALA B 1 149 ? 18.25 8.625 16.297 1 94.62 149 ALA B O 1
ATOM 2580 N N . ALA B 1 150 ? 18.531 7.133 14.68 1 94.12 150 ALA B N 1
ATOM 2581 C CA . ALA B 1 150 ? 18.688 8.141 13.641 1 94.12 150 ALA B CA 1
ATOM 2582 C C . ALA B 1 150 ? 17.406 8.938 13.445 1 94.12 150 ALA B C 1
ATOM 2584 O O . ALA B 1 150 ? 17.438 10.109 13.062 1 94.12 150 ALA B O 1
ATOM 2585 N N . LEU B 1 151 ? 16.266 8.328 13.75 1 94.44 151 LEU B N 1
ATOM 2586 C CA . LEU B 1 151 ? 14.961 8.945 13.492 1 94.44 151 LEU B CA 1
ATOM 2587 C C . LEU B 1 151 ? 14.367 9.508 14.773 1 94.44 151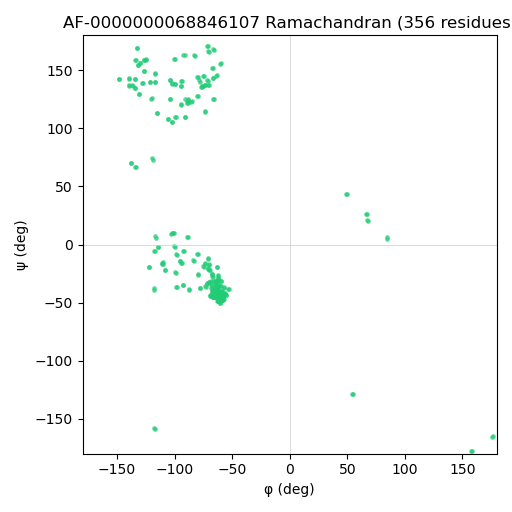 LEU B C 1
ATOM 2589 O O . LEU B 1 151 ? 13.188 9.867 14.805 1 94.44 151 LEU B O 1
ATOM 2593 N N . SER B 1 152 ? 15.117 9.57 15.852 1 89.06 152 SER B N 1
ATOM 2594 C CA . SER B 1 152 ? 14.633 9.945 17.188 1 89.06 152 SER B CA 1
ATOM 2595 C C . SER B 1 152 ? 14.109 11.375 17.188 1 89.06 152 SER B C 1
ATOM 2597 O O . SER B 1 152 ? 13.234 11.711 18 1 89.06 152 SER B O 1
ATOM 2599 N N . ALA B 1 153 ? 14.578 12.25 16.312 1 86.56 153 ALA B N 1
ATOM 2600 C CA . ALA B 1 153 ? 14.133 13.633 16.25 1 86.56 153 ALA B CA 1
ATOM 2601 C C . ALA B 1 153 ? 12.695 13.719 15.734 1 86.56 153 ALA B C 1
ATOM 2603 O O . ALA B 1 153 ? 12.031 14.742 15.914 1 86.56 153 ALA B O 1
ATOM 2604 N N . HIS B 1 154 ? 12.289 12.719 15.055 1 86.19 154 HIS B N 1
ATOM 2605 C CA . HIS B 1 154 ? 10.938 12.648 14.516 1 86.19 154 HIS B CA 1
ATOM 2606 C C . HIS B 1 154 ? 10.18 11.445 15.078 1 86.19 154 HIS B C 1
ATOM 2608 O O . HIS B 1 154 ? 9.844 10.516 14.344 1 86.19 154 HIS B O 1
ATOM 2614 N N . ALA B 1 155 ? 9.789 11.586 16.297 1 82.25 155 ALA B N 1
ATOM 2615 C CA . ALA B 1 155 ? 9.156 10.445 16.938 1 82.25 155 ALA B CA 1
ATOM 2616 C C . ALA B 1 155 ? 7.73 10.234 16.438 1 82.25 155 ALA B C 1
ATOM 2618 O O . ALA B 1 155 ? 7.051 11.203 16.078 1 82.25 155 ALA B O 1
ATOM 2619 N N . TYR B 1 156 ? 7.367 9.016 16.359 1 82.94 156 TYR B N 1
ATOM 2620 C CA . TYR B 1 156 ? 5.992 8.641 16.062 1 82.94 156 TYR B CA 1
ATOM 2621 C C . TYR B 1 156 ? 5.09 8.883 17.266 1 82.94 156 TYR B C 1
ATOM 2623 O O . TYR B 1 156 ? 5.266 8.25 18.312 1 82.94 156 TYR B O 1
ATOM 2631 N N . THR B 1 157 ? 4.148 9.812 17.172 1 86.19 157 THR B N 1
ATOM 2632 C CA . THR B 1 157 ? 3.369 10.227 18.344 1 86.19 157 THR B CA 1
ATOM 2633 C C . THR B 1 157 ? 1.893 9.891 18.141 1 86.19 157 THR B C 1
ATOM 2635 O O . THR B 1 157 ? 1.077 10.125 19.047 1 86.19 157 THR B O 1
ATOM 2638 N N . HIS B 1 158 ? 1.511 9.391 16.938 1 89.56 158 HIS B N 1
ATOM 2639 C CA . HIS B 1 158 ? 0.126 9.125 16.562 1 89.56 158 HIS B CA 1
ATOM 2640 C C . HIS B 1 158 ? -0.669 10.422 16.453 1 89.56 158 HIS B C 1
ATOM 2642 O O . HIS B 1 158 ? -1.871 10.445 16.734 1 89.56 158 HIS B O 1
ATOM 2648 N N . ARG B 1 159 ? 0.03 11.492 16.281 1 93.81 159 ARG B N 1
ATOM 2649 C CA . ARG B 1 159 ? -0.529 12.711 15.719 1 93.81 159 ARG B CA 1
ATOM 2650 C C . ARG B 1 159 ? -0.176 12.836 14.234 1 93.81 159 ARG B C 1
ATOM 2652 O O . ARG B 1 159 ? 0.956 12.555 13.836 1 93.81 159 ARG B O 1
ATOM 2659 N N . ALA B 1 160 ? -1.114 13.242 13.516 1 96.44 160 ALA B N 1
ATOM 2660 C CA . ALA B 1 160 ? -1.051 13.086 12.07 1 96.44 160 ALA B CA 1
ATOM 2661 C C . ALA B 1 160 ? 0.157 13.82 11.492 1 96.44 160 ALA B C 1
ATOM 2663 O O . ALA B 1 160 ? 0.923 13.242 10.711 1 96.44 160 ALA B O 1
ATOM 2664 N N . LEU B 1 161 ? 0.361 15.039 11.891 1 97.38 161 LEU B N 1
ATOM 2665 C CA . LEU B 1 161 ? 1.451 15.82 11.32 1 97.38 161 LEU B CA 1
ATOM 2666 C C . LEU B 1 161 ? 2.805 15.234 11.703 1 97.38 161 LEU B C 1
ATOM 2668 O O . LEU B 1 161 ? 3.697 15.109 10.867 1 97.38 161 LEU B O 1
ATOM 2672 N N . ASP B 1 162 ? 2.992 14.867 12.977 1 95.88 162 ASP B N 1
ATOM 2673 C CA . ASP B 1 162 ? 4.227 14.242 13.438 1 95.88 162 ASP B CA 1
ATOM 2674 C C . ASP B 1 162 ? 4.516 12.961 12.648 1 95.88 162 ASP B C 1
ATOM 2676 O O . ASP B 1 162 ? 5.66 12.703 12.273 1 95.88 162 ASP B O 1
ATOM 2680 N N . ASP B 1 163 ? 3.496 12.227 12.43 1 97.12 163 ASP B N 1
ATOM 2681 C CA . ASP B 1 163 ? 3.668 10.938 11.766 1 97.12 163 ASP B CA 1
ATOM 2682 C C . ASP B 1 163 ? 4.004 11.125 10.289 1 97.12 163 ASP B C 1
ATOM 2684 O O . ASP B 1 163 ? 4.746 10.328 9.703 1 97.12 163 ASP B O 1
ATOM 2688 N N . VAL B 1 164 ? 3.463 12.188 9.625 1 98.12 164 VAL B N 1
ATOM 2689 C CA . VAL B 1 164 ? 3.852 12.547 8.258 1 98.12 164 VAL B CA 1
ATOM 2690 C C . VAL B 1 164 ? 5.336 12.898 8.227 1 98.12 164 VAL B C 1
ATOM 2692 O O . VAL B 1 164 ? 6.078 12.391 7.379 1 98.12 164 VAL B O 1
ATOM 2695 N N . ARG B 1 165 ? 5.742 13.719 9.125 1 97.44 165 ARG B N 1
ATOM 2696 C CA . ARG B 1 165 ? 7.137 14.148 9.172 1 97.44 165 ARG B CA 1
ATOM 2697 C C . ARG B 1 165 ? 8.062 12.969 9.445 1 97.44 165 ARG B C 1
ATOM 2699 O O . ARG B 1 165 ? 9.141 12.867 8.852 1 97.44 165 ARG B O 1
ATOM 2706 N N . HIS B 1 166 ? 7.641 12.117 10.32 1 97.56 166 HIS B N 1
ATOM 2707 C CA . HIS B 1 166 ? 8.414 10.914 10.578 1 97.56 166 HIS B CA 1
ATOM 2708 C C . HIS B 1 166 ? 8.57 10.078 9.312 1 97.56 166 HIS B C 1
ATOM 2710 O O . HIS B 1 166 ? 9.664 9.562 9.039 1 97.56 166 HIS B O 1
ATOM 2716 N N . SER B 1 167 ? 7.484 9.93 8.562 1 98.19 167 SER B N 1
ATOM 2717 C CA . SER B 1 167 ? 7.523 9.117 7.352 1 98.19 167 SER B CA 1
ATOM 2718 C C . SER B 1 167 ? 8.5 9.695 6.332 1 98.19 167 SER B C 1
ATOM 2720 O O . SER B 1 167 ? 9.242 8.945 5.684 1 98.19 167 SER B O 1
ATOM 2722 N N . ILE B 1 168 ? 8.492 10.992 6.18 1 98.31 168 ILE B N 1
ATOM 2723 C CA . ILE B 1 168 ? 9.422 11.641 5.258 1 98.31 168 ILE B CA 1
ATOM 2724 C C . ILE B 1 168 ? 10.859 11.398 5.719 1 98.31 168 ILE B C 1
ATOM 2726 O O . ILE B 1 168 ? 11.711 11 4.922 1 98.31 168 ILE B O 1
ATOM 2730 N N . ALA B 1 169 ? 11.094 11.617 7.035 1 97.88 169 ALA B N 1
ATOM 2731 C CA . ALA B 1 169 ? 12.43 11.414 7.594 1 97.88 169 ALA B CA 1
ATOM 2732 C C . ALA B 1 169 ? 12.891 9.969 7.422 1 97.88 169 ALA B C 1
ATOM 2734 O O . ALA B 1 169 ? 14.055 9.711 7.117 1 97.88 169 ALA B O 1
ATOM 2735 N N . GLU B 1 170 ? 11.969 9.117 7.652 1 98.31 170 GLU B N 1
ATOM 2736 C CA . GLU B 1 170 ? 12.281 7.691 7.531 1 98.31 170 GLU B CA 1
ATOM 2737 C C . GLU B 1 170 ? 12.68 7.34 6.102 1 98.31 170 GLU B C 1
ATOM 2739 O O . GLU B 1 170 ? 13.664 6.629 5.883 1 98.31 170 GLU B O 1
ATOM 2744 N N . LEU B 1 171 ? 11.914 7.809 5.082 1 98.75 171 LEU B N 1
ATOM 2745 C CA . LEU B 1 171 ? 12.258 7.488 3.701 1 98.75 171 LEU B CA 1
ATOM 2746 C C . LEU B 1 171 ? 13.602 8.102 3.318 1 98.75 171 LEU B C 1
ATOM 2748 O O . LEU B 1 171 ? 14.391 7.477 2.605 1 98.75 171 LEU B O 1
ATOM 2752 N N . ARG B 1 172 ? 13.898 9.281 3.832 1 98.31 172 ARG B N 1
ATOM 2753 C CA . ARG B 1 172 ? 15.203 9.898 3.604 1 98.31 172 ARG B CA 1
ATOM 2754 C C . ARG B 1 172 ? 16.312 9.031 4.172 1 98.31 172 ARG B C 1
ATOM 2756 O O . ARG B 1 172 ? 17.359 8.852 3.531 1 98.31 172 ARG B O 1
ATOM 2763 N N . TYR B 1 173 ? 16.125 8.539 5.371 1 98.38 173 TYR B N 1
ATOM 2764 C CA . TYR B 1 173 ? 17.125 7.688 6.027 1 98.38 173 TYR B CA 1
ATOM 2765 C C . TYR B 1 173 ? 17.391 6.434 5.203 1 98.38 173 TYR B C 1
ATOM 2767 O O . TYR B 1 173 ? 18.547 6.082 4.965 1 98.38 173 TYR B O 1
ATOM 2775 N N . TRP B 1 174 ? 16.312 5.781 4.777 1 98.56 174 TRP B N 1
ATOM 2776 C CA . TRP B 1 174 ? 16.5 4.562 3.996 1 98.56 174 TRP B CA 1
ATOM 2777 C C . TRP B 1 174 ? 17.156 4.863 2.654 1 98.56 174 TRP B C 1
ATOM 2779 O O . TRP B 1 174 ? 17.984 4.086 2.17 1 98.56 174 TRP B O 1
ATOM 2789 N N . ARG B 1 175 ? 16.719 5.984 2.012 1 98.38 175 ARG B N 1
ATOM 2790 C CA . ARG B 1 175 ? 17.359 6.359 0.75 1 98.38 175 ARG B CA 1
ATOM 2791 C C . ARG B 1 175 ? 18.875 6.492 0.913 1 98.38 175 ARG B C 1
ATOM 2793 O O . ARG B 1 175 ? 19.641 5.973 0.096 1 98.38 175 ARG B O 1
ATOM 2800 N N . GLU B 1 176 ? 19.297 7.113 1.98 1 97.94 176 GLU B N 1
ATOM 2801 C CA . GLU B 1 176 ? 20.703 7.387 2.242 1 97.94 176 GLU B CA 1
ATOM 2802 C C . GLU B 1 176 ? 21.469 6.102 2.564 1 97.94 176 GLU B C 1
ATOM 2804 O O . GLU B 1 176 ? 22.609 5.938 2.156 1 97.94 176 GLU B O 1
ATOM 2809 N N . HIS B 1 177 ? 20.812 5.199 3.16 1 98.12 177 HIS B N 1
ATOM 2810 C CA . HIS B 1 177 ? 21.578 4.117 3.773 1 98.12 177 HIS B CA 1
ATOM 2811 C C . HIS B 1 177 ? 21.375 2.803 3.031 1 98.12 177 HIS B C 1
ATOM 2813 O O . HIS B 1 177 ? 22.141 1.855 3.205 1 98.12 177 HIS B O 1
ATOM 2819 N N . CYS B 1 178 ? 20.312 2.738 2.213 1 98.12 178 CYS B N 1
ATOM 2820 C CA . CYS B 1 178 ? 19.984 1.44 1.636 1 98.12 178 CYS B CA 1
ATOM 2821 C C . CYS B 1 178 ? 19.984 1.506 0.113 1 98.12 178 CYS B C 1
ATOM 2823 O O . CYS B 1 178 ? 20.062 0.474 -0.557 1 98.12 178 CYS B O 1
ATOM 2825 N N . PHE B 1 179 ? 19.875 2.686 -0.45 1 98.06 179 PHE B N 1
ATOM 2826 C CA . PHE B 1 179 ? 19.859 2.854 -1.898 1 98.06 179 PHE B CA 1
ATOM 2827 C C . PHE B 1 179 ? 21.234 3.297 -2.396 1 98.06 179 PHE B C 1
ATOM 2829 O O . PHE B 1 179 ? 22.047 3.807 -1.624 1 98.06 179 PHE B O 1
ATOM 2836 N N . ARG B 1 180 ? 21.547 3.117 -3.686 1 94.94 180 ARG B N 1
ATOM 2837 C CA . ARG B 1 180 ? 22.828 3.453 -4.301 1 94.94 180 ARG B CA 1
ATOM 2838 C C . ARG B 1 180 ? 23.078 4.957 -4.273 1 94.94 180 ARG B C 1
ATOM 2840 O O . ARG B 1 180 ? 22.125 5.746 -4.273 1 94.94 180 ARG B O 1
#

Solvent-accessible surface area (backbone atoms only — not comparable to full-atom values): 18919 Å² total; per-residue (Å²): 98,36,37,30,42,27,63,38,45,34,50,87,46,54,89,80,35,51,74,38,30,40,14,36,34,37,26,44,81,81,67,80,49,74,43,88,53,61,73,44,49,24,41,50,56,66,74,61,65,69,62,32,40,69,68,39,44,54,53,28,56,73,68,43,47,53,61,47,14,56,68,32,86,36,43,67,69,56,51,40,50,53,53,36,50,52,47,61,72,68,36,67,83,88,56,56,37,31,41,24,22,64,61,29,64,58,46,49,50,37,31,53,67,77,26,54,75,44,39,72,46,40,41,92,56,49,38,35,44,46,24,55,50,55,51,40,46,66,76,34,51,70,60,46,70,47,41,62,71,74,42,56,90,39,52,79,66,86,39,29,54,46,38,36,52,22,37,53,52,49,48,52,52,46,48,69,72,45,31,104,98,35,37,31,42,28,63,36,45,34,50,88,47,55,90,80,35,50,75,38,30,39,16,37,34,36,25,46,81,82,66,79,49,74,43,88,54,61,72,44,51,23,41,49,57,67,73,61,64,69,64,30,42,69,68,39,45,54,53,27,56,74,68,42,48,54,62,47,14,56,69,32,86,36,44,66,69,55,51,39,51,53,53,36,50,52,48,62,72,70,36,67,82,88,57,57,38,34,41,24,20,64,61,30,65,59,46,49,50,35,31,53,65,77,26,54,75,44,38,72,46,40,41,91,56,50,38,36,44,44,24,55,51,55,50,39,47,66,75,35,52,71,60,46,70,46,41,62,70,72,43,54,89,41,51,80,65,86,38,30,56,47,38,34,53,22,35,54,53,49,46,52,50,46,48,69,71,46,30,103

Secondary structure (DSSP, 8-state):
-EEEEEEEESSS-TTT--EEEEEEEEE-TTSS-EEEEEEEE----HHHHHT--HHHHHHHHHHTHHHHHHH----HHHHHHHHHHHHHHHS-TTPPEEEEETTHHHHHHHHHHH-HHHHTTEEEEEEEHHHHHHHHHHH-HHHHHHHHHHTGGG---S-HHHHHHHHHHHHHHHHHHHB-/-EEEEEEEESSS-TTT--EEEEEEEEE-TTSS-EEEEEEEE----HHHHHT--HHHHHHHHHHTHHHHHHH----HHHHHHHHHHHHHHHS-TTPPEEEEETTHHHHHHHHHHH-HHHHTTEEEEEEEHHHHHHHHHHH-HHHHHHHHHHTGGG---S-HHHHHHHHHHHHHHHHHHHB-

Foldseek 3Di:
DEKEKFWQWLDQDLVLIATQWMFIKDADPVLPDIGGFDTDGAADDPVNLVPRDPVSVVLCVVLVSSVVNNPDPHHLQNVLVRVQVVCVVPPPDQAAHEYEAAVCVSVLVNCVRRRVVNNNRHDPHYHHLNVLLVVCCVPPVPLNVCLCVQLVVQDDSSRIHSRSVSSSSSSVSSCVPPND/DEKEKFWQWLDQDLVQIATQWMFIKDDDPVLPDIGGFDTDGAADDPVNLVPRDPVSVVLCVVVVSSVVNNPDPHHLVNVLVRVQVVCVVPPPDQAAHAYEAAVCVSVLVNCVRRRVVNNNRHDPHYHHLNVLLVVCCVPPVPLNVCLCVQLVVQDDSSRIHSRSVSSSSSSVSSCVPPND

Radius of gyration: 20.69 Å; Cα contacts (8 Å, |Δi|>4): 669; chains: 2; bounding box: 48×50×50 Å

Nearest PDB structures (foldseek):
  6j7z-assembly1_B  TM=9.623E-01  e=2.817E-17  Homo sapiens
  9f7m-assembly2_B  TM=9.449E-01  e=4.896E-16  Blastococcus aggregatus
  7wik-assembly2_D  TM=9.249E-01  e=3.659E-16  Mycolicibacterium smegmatis MC2 155
  7wik-assembly1_A  TM=9.283E-01  e=1.481E-15  Mycolicibacterium smegmatis MC2 155
  9f7m-assembly3_C  TM=9.321E-01  e=2.228E-15  Blastococcus aggregatus

InterPro domains:
  IPR012337 Ribonuclease H-like superfamily [SSF53098] (2-179)
  IPR013520 Ribonuclease H-like domain [PF00929] (4-170)
  IPR013520 Ribonuclease H-like domain [SM00479] (1-180)
  IPR022894 Oligoribonuclease [NF003765] (2-179)
  IPR022894 Oligoribonuclease [PTHR11046] (50-173)
  IPR022894 Oligoribonuclease [cd06135] (2-179)
  IPR036397 Ribonuclease H superfamily [G3DSA:3.30.420.10] (1-179)